Protein AF-A0A9D8Z8M0-F1 (afdb_monomer_lite)

Radius of gyration: 28.63 Å; chains: 1; bounding box: 67×66×101 Å

Sequence (303 aa):
MGKTSQTRKHSTQKDLPPSNVRPAPTPGSYAASLEAVPESYLPLKGDWPQDAYALRVRGDCMAPEMCDGDHVILAPSETLQAGDVAAVWMDRVGLPALKRIASFADGALRLEMQNPPTCFSVAHERIEAVHKVIAVSRGDEVRPIPTIARFQDLPMVRSRGRGRGYDYWAIEAPDDYREGVRYGQTLAFAVAQYSLGRPPRDLGYLLRDIAESQAAHRPDHSRPWKGAEATVIGFWHTIGEIAASGITSVNIAAIRERYRVEQAELDAMLEEERQQDAKARSERARRAALIGASKRRARRKAA

Structure (mmCIF, N/CA/C/O backbone):
data_AF-A0A9D8Z8M0-F1
#
_entry.id   AF-A0A9D8Z8M0-F1
#
loop_
_atom_site.group_PDB
_atom_site.id
_atom_site.type_symbol
_atom_site.label_atom_id
_atom_site.label_alt_id
_atom_site.label_comp_id
_atom_site.label_asym_id
_atom_site.label_entity_id
_atom_site.label_seq_id
_atom_site.pdbx_PDB_ins_code
_atom_site.Cartn_x
_atom_site.Cartn_y
_atom_site.Cartn_z
_atom_site.occupancy
_atom_site.B_iso_or_equiv
_atom_site.auth_seq_id
_atom_site.auth_comp_id
_atom_site.auth_asym_id
_atom_site.auth_atom_id
_atom_site.pdbx_PDB_model_num
ATOM 1 N N . MET A 1 1 ? -4.552 43.475 -19.323 1.00 42.62 1 MET A N 1
ATOM 2 C CA . MET A 1 1 ? -5.081 42.093 -19.281 1.00 42.62 1 MET A CA 1
ATOM 3 C C . MET A 1 1 ? -4.261 41.291 -18.277 1.00 42.62 1 MET A C 1
ATOM 5 O O . MET A 1 1 ? -3.212 40.768 -18.628 1.00 42.62 1 MET A O 1
ATOM 9 N N . GLY A 1 2 ? -4.669 41.303 -17.005 1.00 34.28 2 GLY A N 1
ATOM 10 C CA . GLY A 1 2 ? -3.967 40.609 -15.920 1.00 34.28 2 GLY A CA 1
ATOM 11 C C . GLY A 1 2 ? -4.426 39.157 -15.817 1.00 34.28 2 GLY A C 1
ATOM 12 O O . GLY A 1 2 ? -5.625 38.899 -15.778 1.00 34.28 2 GLY A O 1
ATOM 13 N N . LYS A 1 3 ? -3.478 38.216 -15.805 1.00 36.91 3 LYS A N 1
ATOM 14 C CA . LYS A 1 3 ? -3.738 36.790 -15.580 1.00 36.91 3 LYS A CA 1
ATOM 15 C C . LYS A 1 3 ? -3.795 36.531 -14.077 1.00 36.91 3 LYS A C 1
ATOM 17 O O . LYS A 1 3 ? -2.786 36.654 -13.388 1.00 36.91 3 LYS A O 1
ATOM 22 N N . THR A 1 4 ? -4.973 36.180 -13.580 1.00 37.56 4 THR A N 1
ATOM 23 C CA . THR A 1 4 ? -5.193 35.767 -12.194 1.00 37.56 4 THR A CA 1
ATOM 24 C C . THR A 1 4 ? -4.650 34.352 -12.009 1.00 37.56 4 THR A C 1
ATOM 26 O O . THR A 1 4 ? -5.174 33.393 -12.573 1.00 37.56 4 THR A O 1
ATOM 29 N N . SER A 1 5 ? -3.568 34.233 -11.244 1.00 32.94 5 SER A N 1
ATOM 30 C CA . SER A 1 5 ? -2.977 32.958 -10.845 1.00 32.94 5 SER A CA 1
ATOM 31 C C . SER A 1 5 ? -3.815 32.368 -9.706 1.00 32.94 5 SER A C 1
ATOM 33 O O . SER A 1 5 ? -3.879 32.950 -8.624 1.00 32.94 5 SER A O 1
ATOM 35 N N . GLN A 1 6 ? -4.511 31.255 -9.949 1.00 35.75 6 GLN A N 1
ATOM 36 C CA . GLN A 1 6 ? -5.208 30.509 -8.899 1.00 35.75 6 GLN A CA 1
ATOM 37 C C . GLN A 1 6 ? -4.226 29.561 -8.210 1.00 35.75 6 GLN A C 1
ATOM 39 O O . GLN A 1 6 ? -3.848 28.518 -8.741 1.00 35.75 6 GLN A O 1
ATOM 44 N N . THR A 1 7 ? -3.827 29.923 -6.998 1.00 31.80 7 THR A N 1
ATOM 45 C CA . THR A 1 7 ? -3.065 29.071 -6.089 1.00 31.80 7 THR A CA 1
ATOM 46 C C . THR A 1 7 ? -3.972 27.942 -5.587 1.00 31.80 7 THR A C 1
ATOM 48 O O . THR A 1 7 ? -4.925 28.186 -4.844 1.00 31.80 7 THR A O 1
ATOM 51 N N . ARG A 1 8 ? -3.694 26.693 -5.986 1.00 31.12 8 ARG A N 1
ATOM 52 C CA . ARG A 1 8 ? -4.306 25.497 -5.382 1.00 31.12 8 ARG A CA 1
ATOM 53 C C . ARG A 1 8 ? -3.893 25.433 -3.910 1.00 31.12 8 ARG A C 1
ATOM 55 O O . ARG A 1 8 ? -2.729 25.195 -3.603 1.00 31.12 8 ARG A O 1
ATOM 62 N N . LYS A 1 9 ? -4.844 25.652 -3.000 1.00 32.22 9 LYS A N 1
ATOM 63 C CA . LYS A 1 9 ? -4.658 25.383 -1.570 1.00 32.22 9 LYS A CA 1
ATOM 64 C C . LYS A 1 9 ? -4.572 23.869 -1.378 1.00 32.22 9 LYS A C 1
ATOM 66 O O . LYS A 1 9 ? -5.527 23.158 -1.679 1.00 32.22 9 LYS A O 1
ATOM 71 N N . HIS A 1 10 ? -3.430 23.386 -0.899 1.00 31.09 10 HIS A N 1
ATOM 72 C CA . HIS A 1 10 ? -3.303 22.029 -0.383 1.00 31.09 10 HIS A CA 1
ATOM 73 C C . HIS A 1 10 ? -4.245 21.875 0.817 1.00 31.09 10 HIS A C 1
ATOM 75 O O . HIS A 1 10 ? -4.112 22.590 1.809 1.00 31.09 10 HIS A O 1
ATOM 81 N N . SER A 1 11 ? -5.226 20.980 0.690 1.00 34.31 11 SER A N 1
ATOM 82 C CA . SER A 1 11 ? -6.076 20.543 1.796 1.00 34.31 11 SER A CA 1
ATOM 83 C C . SER A 1 11 ? -5.194 19.779 2.780 1.00 34.31 11 SER A C 1
ATOM 85 O O . SER A 1 11 ? -4.647 18.726 2.457 1.00 34.31 11 SER A O 1
ATOM 87 N N . THR A 1 12 ? -4.980 20.361 3.954 1.00 35.78 12 THR A N 1
ATOM 88 C CA . THR A 1 12 ? -4.348 19.697 5.088 1.00 35.78 12 THR A CA 1
ATOM 89 C C . THR A 1 12 ? -5.332 18.670 5.630 1.00 35.78 12 THR A C 1
ATOM 91 O O . THR A 1 12 ? -6.319 19.021 6.271 1.00 35.78 12 THR A O 1
ATOM 94 N N . GLN A 1 13 ? -5.063 17.399 5.341 1.00 39.06 13 GLN A N 1
ATOM 95 C CA . GLN A 1 13 ? -5.719 16.253 5.959 1.00 39.06 13 GLN A CA 1
ATOM 96 C C . GLN A 1 13 ? -5.450 16.336 7.469 1.00 39.06 13 GLN A C 1
ATOM 98 O O . GLN A 1 13 ? -4.355 16.025 7.927 1.00 39.06 13 GLN A O 1
ATOM 103 N N . LYS A 1 14 ? -6.396 16.898 8.226 1.00 45.16 14 LYS A N 1
ATOM 104 C CA . LYS A 1 14 ? -6.292 17.002 9.682 1.00 45.16 14 LYS A CA 1
ATOM 105 C C . LYS A 1 14 ? -6.612 15.637 10.273 1.00 45.16 14 LYS A C 1
ATOM 107 O O . LYS A 1 14 ? -7.745 15.174 10.159 1.00 45.16 14 LYS A O 1
ATOM 112 N N . ASP A 1 15 ? -5.618 15.026 10.906 1.00 45.09 15 ASP A N 1
ATOM 113 C CA . ASP A 1 15 ? -5.829 13.918 11.832 1.00 45.09 15 ASP A CA 1
ATOM 114 C C . ASP A 1 15 ? -6.863 14.348 12.884 1.00 45.09 15 ASP A C 1
ATOM 116 O O . ASP A 1 15 ? -6.835 15.488 13.363 1.00 45.09 15 ASP A O 1
ATOM 120 N N . LEU A 1 16 ? -7.807 13.470 13.225 1.00 45.62 16 LEU A N 1
ATOM 121 C CA . LEU A 1 16 ? -8.737 13.747 14.316 1.00 45.62 16 LEU A CA 1
ATOM 122 C C . LEU A 1 16 ? -7.983 13.587 15.644 1.00 45.62 16 LEU A C 1
ATOM 124 O O . LEU A 1 16 ? -7.526 12.482 15.941 1.00 45.62 16 LEU A O 1
ATOM 128 N N . PRO A 1 17 ? -7.844 14.647 16.465 1.00 39.62 17 PRO A N 1
ATOM 129 C CA . PRO A 1 17 ? -7.339 14.473 17.813 1.00 39.62 17 PRO A CA 1
ATOM 130 C C . PRO A 1 17 ? -8.349 13.640 18.620 1.00 39.62 17 PRO A C 1
ATOM 132 O O . PRO A 1 17 ? -9.560 13.823 18.454 1.00 39.62 17 PRO A O 1
ATOM 135 N N . PRO A 1 18 ? -7.888 12.784 19.547 1.00 45.88 18 PRO A N 1
ATOM 136 C CA . PRO A 1 18 ? -8.755 11.937 20.375 1.00 45.88 18 PRO A CA 1
ATOM 137 C C . PRO A 1 18 ? -9.726 12.720 21.286 1.00 45.88 18 PRO A C 1
ATOM 139 O O . PRO A 1 18 ? -10.549 12.127 21.972 1.00 45.88 18 PRO A O 1
ATOM 142 N N . SER A 1 19 ? -9.664 14.056 21.310 1.00 36.97 19 SER A N 1
ATOM 143 C CA . SER A 1 19 ? -10.264 14.904 22.344 1.00 36.97 19 SER A CA 1
ATOM 144 C C . SER A 1 19 ? -11.706 15.373 22.105 1.00 36.97 19 SER A C 1
ATOM 146 O O . SER A 1 19 ? -12.263 16.000 22.999 1.00 36.97 19 SER A O 1
ATOM 148 N N . ASN A 1 20 ? -12.325 15.099 20.949 1.00 37.72 20 ASN A N 1
ATOM 149 C CA . ASN A 1 20 ? -13.737 15.463 20.695 1.00 37.72 20 ASN A CA 1
ATOM 150 C C . ASN A 1 20 ? -14.690 14.259 20.678 1.00 37.72 20 ASN A C 1
ATOM 152 O O . ASN A 1 20 ? -15.876 14.408 20.389 1.00 37.72 20 ASN A O 1
ATOM 156 N N . VAL A 1 21 ? -14.176 13.073 20.994 1.00 42.00 21 VAL A N 1
ATOM 157 C CA . VAL A 1 21 ? -14.952 11.840 21.080 1.00 42.00 21 VAL A CA 1
ATOM 158 C C . VAL A 1 21 ? -15.423 11.718 22.527 1.00 42.00 21 VAL A C 1
ATOM 160 O O . VAL A 1 21 ? -14.606 11.725 23.450 1.00 42.00 21 VAL A O 1
ATOM 163 N N . ARG A 1 22 ? -16.742 11.664 22.758 1.00 38.34 22 ARG A N 1
ATOM 164 C CA . ARG A 1 22 ? -17.249 11.251 24.077 1.00 38.34 22 ARG A CA 1
ATOM 165 C C . ARG A 1 22 ? -16.634 9.883 24.379 1.00 38.34 22 ARG A C 1
ATOM 167 O O . ARG A 1 22 ? -16.531 9.097 23.442 1.00 38.34 22 ARG A O 1
ATOM 174 N N . PRO A 1 23 ? -16.221 9.585 25.626 1.00 39.16 23 PRO A N 1
ATOM 175 C CA . PRO A 1 23 ? -15.685 8.272 25.939 1.00 39.16 23 PRO A CA 1
ATOM 176 C C . PRO A 1 23 ? -16.661 7.237 25.403 1.00 39.16 23 PRO A C 1
ATOM 178 O O . PRO A 1 23 ? -17.846 7.262 25.751 1.00 39.16 23 PRO A O 1
ATOM 181 N N . ALA A 1 24 ? -16.165 6.412 24.483 1.00 44.22 24 ALA A N 1
ATOM 182 C CA . ALA A 1 24 ? -16.960 5.356 23.912 1.00 44.22 24 ALA A CA 1
ATOM 183 C C . ALA A 1 24 ? -17.535 4.544 25.061 1.00 44.22 24 ALA A C 1
ATOM 185 O O . ALA A 1 24 ? -16.835 4.344 26.065 1.00 44.22 24 ALA A O 1
ATOM 186 N N . PRO A 1 25 ? -18.779 4.076 24.944 1.00 46.94 25 PRO A N 1
ATOM 187 C CA . PRO A 1 25 ? -19.329 3.271 25.997 1.00 46.94 25 PRO A CA 1
ATOM 188 C C . PRO A 1 25 ? -18.423 2.032 26.129 1.00 46.94 25 PRO A C 1
ATOM 190 O O . PRO A 1 25 ? -18.276 1.235 25.202 1.00 46.94 25 PRO A O 1
ATOM 193 N N . THR A 1 26 ? -17.720 1.911 27.257 1.00 47.38 26 THR A N 1
ATOM 194 C CA . THR A 1 26 ? -16.943 0.710 27.574 1.00 47.38 26 THR A CA 1
ATOM 195 C C . THR A 1 26 ? -17.913 -0.467 27.681 1.00 47.38 26 THR A C 1
ATOM 197 O O . THR A 1 26 ? -19.098 -0.247 27.947 1.00 47.38 26 THR A O 1
ATOM 200 N N . PRO A 1 27 ? -17.473 -1.728 27.537 1.00 45.28 27 PRO A N 1
ATOM 201 C CA . PRO A 1 27 ? -18.361 -2.877 27.736 1.00 45.28 27 PRO A CA 1
ATOM 202 C C . PRO A 1 27 ? -19.199 -2.788 29.033 1.00 45.28 27 PRO A C 1
ATOM 204 O O . PRO A 1 27 ? -20.375 -3.140 29.038 1.00 45.28 27 PRO A O 1
ATOM 207 N N . GLY A 1 28 ? -18.647 -2.192 30.101 1.00 42.41 28 GLY A N 1
ATOM 208 C CA . GLY A 1 28 ? -19.358 -1.942 31.363 1.00 42.41 28 GLY A CA 1
ATOM 209 C C . GLY A 1 28 ? -20.493 -0.906 31.306 1.00 42.41 28 GLY A C 1
ATOM 210 O O . GLY A 1 28 ? -21.375 -0.927 32.154 1.00 42.41 28 GLY A O 1
ATOM 211 N N . SER A 1 29 ? -20.519 -0.024 30.311 1.00 42.97 29 SER A N 1
ATOM 212 C CA . SER A 1 29 ? -21.589 0.971 30.130 1.00 42.97 29 SER A CA 1
ATOM 213 C C . SER A 1 29 ? -22.787 0.463 29.311 1.00 42.97 29 SER A C 1
ATOM 215 O O . SER A 1 29 ? -23.870 1.032 29.419 1.00 42.97 29 SER A O 1
ATOM 217 N N . TYR A 1 30 ? -22.638 -0.650 28.579 1.00 44.25 30 TYR A N 1
ATOM 218 C CA . TYR A 1 30 ? -23.758 -1.400 27.987 1.00 44.25 30 TYR A CA 1
ATOM 219 C C . TYR A 1 30 ? -24.349 -2.442 28.946 1.00 44.25 30 TYR A C 1
ATOM 221 O O . TYR A 1 30 ? -25.517 -2.805 28.816 1.00 44.25 30 TYR A O 1
ATOM 229 N N . ALA A 1 31 ? -23.578 -2.873 29.952 1.00 38.91 31 ALA A N 1
ATOM 230 C CA . ALA A 1 31 ? -24.029 -3.817 30.977 1.00 38.91 31 ALA A CA 1
ATOM 231 C C . ALA A 1 31 ? -25.193 -3.283 31.839 1.00 38.91 31 ALA A C 1
ATOM 233 O O . ALA A 1 31 ? -25.844 -4.051 32.540 1.00 38.91 31 ALA A O 1
ATOM 234 N N . ALA A 1 32 ? -25.468 -1.974 31.793 1.00 38.03 32 ALA A N 1
ATOM 235 C CA . ALA A 1 32 ? -26.555 -1.357 32.545 1.00 38.03 32 ALA A CA 1
ATOM 236 C C . ALA A 1 32 ? -27.926 -1.417 31.843 1.00 38.03 32 ALA A C 1
ATOM 238 O O . ALA A 1 32 ? -28.927 -1.158 32.508 1.00 38.03 32 ALA A O 1
ATOM 239 N N . SER A 1 33 ? -28.011 -1.727 30.538 1.00 40.97 33 SER A N 1
ATOM 240 C CA . SER A 1 33 ? -29.302 -1.701 29.819 1.00 40.97 33 SER A CA 1
ATOM 241 C C . SER A 1 33 ? -29.725 -3.000 29.141 1.00 40.97 33 SER A C 1
ATOM 243 O O . SER A 1 33 ? -30.898 -3.116 28.798 1.00 40.97 33 SER A O 1
ATOM 245 N N . LEU A 1 34 ? -28.853 -3.998 29.004 1.00 34.06 34 LEU A N 1
ATOM 246 C CA . LEU A 1 34 ? -29.220 -5.323 28.504 1.00 34.06 34 LEU A CA 1
ATOM 247 C C . LEU A 1 34 ? -28.353 -6.389 29.174 1.00 34.06 34 LEU A C 1
ATOM 249 O O . LEU A 1 34 ? -27.210 -6.131 29.539 1.00 34.06 34 LEU A O 1
ATOM 253 N N . GLU A 1 35 ? -28.906 -7.592 29.281 1.00 32.50 35 GLU A N 1
ATOM 254 C CA . GLU A 1 35 ? -28.319 -8.864 29.727 1.00 32.50 35 GLU A CA 1
ATOM 255 C C . GLU A 1 35 ? -27.102 -9.321 28.880 1.00 32.50 35 GLU A C 1
ATOM 257 O O . GLU A 1 35 ? -26.958 -10.491 28.541 1.00 32.50 35 GLU A O 1
ATOM 262 N N . ALA A 1 36 ? -26.211 -8.413 28.488 1.00 33.06 36 ALA A N 1
ATOM 263 C CA . ALA A 1 36 ? -25.009 -8.686 27.716 1.00 33.06 36 ALA A CA 1
ATOM 264 C C . ALA A 1 36 ? -23.822 -8.860 28.669 1.00 33.06 36 ALA A C 1
ATOM 266 O O . ALA A 1 36 ? -22.933 -8.015 28.778 1.00 33.06 36 ALA A O 1
ATOM 267 N N . VAL A 1 37 ? -23.821 -9.984 29.382 1.00 32.00 37 VAL A N 1
ATOM 268 C CA . VAL A 1 37 ? -22.589 -10.537 29.952 1.00 32.00 37 VAL A CA 1
ATOM 269 C C . VAL A 1 37 ? -21.640 -10.777 28.767 1.00 32.00 37 VAL A C 1
ATOM 271 O O . VAL A 1 37 ? -22.086 -11.352 27.771 1.00 32.00 37 VAL A O 1
ATOM 274 N N . PRO A 1 38 ? -20.367 -10.343 28.802 1.00 40.94 38 PRO A N 1
ATOM 275 C CA . PRO A 1 38 ? -19.416 -10.723 27.763 1.00 40.94 38 PRO A CA 1
ATOM 276 C C . PRO A 1 38 ? -19.373 -12.256 27.684 1.00 40.94 38 PRO A C 1
ATOM 278 O O . PRO A 1 38 ? -18.918 -12.903 28.624 1.00 40.94 38 PRO A O 1
ATOM 281 N N . GLU A 1 39 ? -19.885 -12.831 26.587 1.00 37.62 39 GLU A N 1
ATOM 282 C CA . GLU A 1 39 ? -20.044 -14.290 26.424 1.00 37.62 39 GLU A CA 1
ATOM 283 C C . GLU A 1 39 ? -18.717 -15.042 26.619 1.00 37.62 39 GLU A C 1
ATOM 285 O O . GLU A 1 39 ? -18.712 -16.193 27.050 1.00 37.62 39 GLU A O 1
ATOM 290 N N . SER A 1 40 ? -17.583 -14.387 26.350 1.00 38.28 40 SER A N 1
ATOM 291 C CA . SER A 1 40 ? -16.252 -14.912 26.648 1.00 38.28 40 SER A CA 1
ATOM 292 C C . SER A 1 40 ? -15.184 -13.821 26.568 1.00 38.28 40 SER A C 1
ATOM 294 O O . SER A 1 40 ? -15.133 -13.074 25.589 1.00 38.28 40 SER A O 1
ATOM 296 N N . TYR A 1 41 ? -14.265 -13.786 27.535 1.00 46.59 41 TYR A N 1
ATOM 297 C CA . TYR A 1 41 ? -12.963 -13.145 27.347 1.00 46.59 41 TYR A CA 1
ATOM 298 C C . TYR A 1 41 ? -12.076 -14.110 26.564 1.00 46.59 41 TYR A C 1
ATOM 300 O O . TYR A 1 41 ? -11.731 -15.179 27.066 1.00 46.59 41 TYR A O 1
ATOM 308 N N . LEU A 1 42 ? -11.725 -13.761 25.326 1.00 51.69 42 LEU A N 1
ATOM 309 C CA . LEU A 1 42 ? -10.781 -14.556 24.550 1.00 51.69 42 LEU A CA 1
ATOM 310 C C . LEU A 1 42 ? -9.361 -14.286 25.064 1.00 51.69 42 LEU A C 1
ATOM 312 O O . LEU A 1 42 ? -8.924 -13.133 25.025 1.00 51.69 42 LEU A O 1
ATOM 316 N N . PRO A 1 43 ? -8.615 -15.307 25.523 1.00 50.81 43 PRO A N 1
ATOM 317 C CA . PRO A 1 43 ? -7.200 -15.158 25.824 1.00 50.81 43 PRO A CA 1
ATOM 318 C C . PRO A 1 43 ? -6.437 -14.994 24.504 1.00 50.81 43 PRO A C 1
ATOM 320 O O . PRO A 1 43 ? -5.953 -15.956 23.907 1.00 50.81 43 PRO A O 1
ATOM 323 N N . LEU A 1 44 ? -6.363 -13.763 24.008 1.00 57.88 44 LEU A N 1
ATOM 324 C CA . LEU A 1 44 ? -5.632 -13.442 22.791 1.00 57.88 44 LEU A CA 1
ATOM 325 C C . LEU A 1 44 ? -4.132 -13.497 23.086 1.00 57.88 44 LEU A C 1
ATOM 327 O O . LEU A 1 44 ? -3.603 -12.669 23.823 1.00 57.88 44 LEU A O 1
ATOM 331 N N . LYS A 1 45 ? -3.423 -14.459 22.492 1.00 59.56 45 LYS A N 1
ATOM 332 C CA . LYS A 1 45 ? -1.956 -14.511 22.556 1.00 59.56 45 LYS A CA 1
ATOM 333 C C . LYS A 1 45 ? -1.372 -13.289 21.836 1.00 59.56 45 LYS A C 1
ATOM 335 O O . LYS A 1 45 ? -1.503 -13.180 20.621 1.00 59.56 45 LYS A O 1
ATOM 340 N N . GLY A 1 46 ? -0.711 -12.389 22.560 1.00 63.56 46 GLY A N 1
ATOM 341 C CA . GLY A 1 46 ? -0.041 -11.225 21.976 1.00 63.56 46 GLY A CA 1
ATOM 342 C C . GLY A 1 46 ? 0.256 -10.124 22.991 1.00 63.56 46 GLY A C 1
ATOM 343 O O . GLY A 1 46 ? -0.326 -10.106 24.072 1.00 63.56 46 GLY A O 1
ATOM 344 N N . ASP A 1 47 ? 1.166 -9.223 22.619 1.00 73.12 47 ASP A N 1
ATOM 345 C CA . ASP A 1 47 ? 1.424 -7.982 23.350 1.00 73.12 47 ASP A CA 1
ATOM 346 C C . ASP A 1 47 ? 0.461 -6.923 22.804 1.00 73.12 47 ASP A C 1
ATOM 348 O O . ASP A 1 47 ? 0.715 -6.313 21.765 1.00 73.12 47 ASP A O 1
ATOM 352 N N . TRP A 1 48 ? -0.693 -6.778 23.451 1.00 80.81 48 TRP A N 1
ATOM 353 C CA . TRP A 1 48 ? -1.741 -5.845 23.034 1.00 80.81 48 TRP A CA 1
ATOM 354 C C . TRP A 1 48 ? -1.702 -4.561 23.872 1.00 80.81 48 TRP A C 1
ATOM 356 O O . TRP A 1 48 ? -1.242 -4.598 25.019 1.00 80.81 48 TRP A O 1
ATOM 366 N N . PRO A 1 49 ? -2.219 -3.433 23.349 1.00 80.56 49 PRO A N 1
ATOM 367 C CA . PRO A 1 49 ? -2.504 -2.261 24.172 1.00 80.56 49 PRO A CA 1
ATOM 368 C C . PRO A 1 49 ? -3.354 -2.632 25.396 1.00 80.56 49 PRO A C 1
ATOM 370 O O . PRO A 1 49 ? -4.223 -3.500 25.314 1.00 80.56 49 PRO A O 1
ATOM 373 N N . GLN A 1 50 ? -3.112 -1.982 26.539 1.00 82.62 50 GLN A N 1
ATOM 374 C CA . GLN A 1 50 ? -3.798 -2.315 27.800 1.00 82.62 50 GLN A CA 1
ATOM 375 C C . GLN A 1 50 ? -5.316 -2.105 27.743 1.00 82.62 50 GLN A C 1
ATOM 377 O O . GLN A 1 50 ? -6.055 -2.737 28.492 1.00 82.62 50 GLN A O 1
ATOM 382 N N . ASP A 1 51 ? -5.778 -1.216 26.870 1.00 84.19 51 ASP A N 1
ATOM 383 C CA . ASP A 1 51 ? -7.184 -0.899 26.641 1.00 84.19 51 ASP A CA 1
ATOM 384 C C . ASP A 1 51 ? -7.799 -1.702 25.486 1.00 84.19 51 ASP A C 1
ATOM 386 O O . ASP A 1 51 ? -8.944 -1.447 25.099 1.00 84.19 51 ASP A O 1
ATOM 390 N N . ALA A 1 52 ? -7.059 -2.664 24.923 1.00 87.56 52 ALA A N 1
ATOM 391 C CA . ALA A 1 52 ? -7.546 -3.454 23.811 1.00 87.56 52 ALA A CA 1
ATOM 392 C C . ALA A 1 52 ? -8.651 -4.426 24.240 1.00 87.56 52 ALA A C 1
ATOM 394 O O . ALA A 1 52 ? -8.601 -5.051 25.300 1.00 87.56 52 ALA A O 1
ATOM 395 N N . TYR A 1 53 ? -9.648 -4.595 23.377 1.00 88.56 53 TYR A N 1
ATOM 396 C CA . TYR A 1 53 ? -10.728 -5.558 23.578 1.00 88.56 53 TYR A CA 1
ATOM 397 C C . TYR A 1 53 ? -11.190 -6.141 22.248 1.00 88.56 53 TYR A C 1
ATOM 399 O O . TYR A 1 53 ? -10.863 -5.619 21.185 1.00 88.56 53 TYR A O 1
ATOM 407 N N . ALA A 1 54 ? -11.953 -7.232 22.300 1.00 90.06 54 ALA A N 1
ATOM 408 C CA . ALA A 1 54 ? -12.454 -7.896 21.106 1.00 90.06 54 ALA A CA 1
ATOM 409 C C . ALA A 1 54 ? -13.969 -7.744 20.943 1.00 90.06 54 ALA A C 1
ATOM 411 O O . ALA A 1 54 ? -14.709 -7.748 21.926 1.00 90.06 54 ALA A O 1
ATOM 412 N N . LEU A 1 55 ? -14.431 -7.669 19.695 1.00 91.00 55 LEU A N 1
ATOM 413 C CA . LEU A 1 55 ? -15.841 -7.796 19.326 1.00 91.00 55 LEU A CA 1
ATOM 414 C C . LEU A 1 55 ? -16.006 -8.932 18.322 1.00 91.00 55 LEU A C 1
ATOM 416 O O . LEU A 1 55 ? -15.180 -9.099 17.426 1.00 91.00 55 LEU A O 1
ATOM 420 N N . ARG A 1 56 ? -17.100 -9.685 18.435 1.00 93.12 56 ARG A N 1
ATOM 421 C CA . ARG A 1 56 ? -17.476 -10.675 17.424 1.00 93.12 56 ARG A CA 1
ATOM 422 C C . ARG A 1 56 ? -18.124 -9.977 16.229 1.00 93.12 56 ARG A C 1
ATOM 424 O O . ARG A 1 56 ? -19.096 -9.238 16.387 1.00 93.12 56 ARG A O 1
ATOM 431 N N . VAL A 1 57 ? -17.596 -10.228 15.039 1.00 93.81 57 VAL A N 1
ATOM 432 C CA . VAL A 1 57 ? -18.113 -9.719 13.770 1.00 93.81 57 VAL A CA 1
ATOM 433 C C . VAL A 1 57 ? -19.453 -10.386 13.468 1.00 93.81 57 VAL A C 1
ATOM 435 O O . VAL A 1 57 ? -19.586 -11.607 13.571 1.00 93.81 57 VAL A O 1
ATOM 438 N N . ARG A 1 58 ? -20.439 -9.572 13.080 1.00 93.56 58 ARG A N 1
ATOM 439 C CA . ARG A 1 58 ? -21.719 -10.027 12.529 1.00 93.56 58 ARG A CA 1
ATOM 440 C C . ARG A 1 58 ? -21.908 -9.465 11.122 1.00 93.56 58 ARG A C 1
ATOM 442 O O . ARG A 1 58 ? -21.806 -8.252 10.926 1.00 93.56 58 ARG A O 1
ATOM 449 N N . GLY A 1 59 ? -22.223 -10.337 10.172 1.00 92.06 59 GLY A N 1
ATOM 450 C CA . GLY A 1 59 ? -22.359 -10.015 8.753 1.00 92.06 59 GLY A CA 1
ATOM 451 C C . GLY A 1 59 ? -21.030 -9.986 7.992 1.00 92.06 59 GLY A C 1
ATOM 452 O O . GLY A 1 59 ? -19.957 -10.221 8.540 1.00 92.06 59 GLY A O 1
ATOM 453 N N . ASP A 1 60 ? -21.109 -9.689 6.698 1.00 91.56 60 ASP A N 1
ATOM 454 C CA . ASP A 1 60 ? -20.032 -9.876 5.721 1.00 91.56 60 ASP A CA 1
ATOM 455 C C . ASP A 1 60 ? -19.645 -8.583 4.989 1.00 91.56 60 ASP A C 1
ATOM 457 O O . ASP A 1 60 ? -18.949 -8.626 3.976 1.00 91.56 60 ASP A O 1
ATOM 461 N N . CYS A 1 61 ? -20.059 -7.417 5.498 1.00 89.81 61 CYS A N 1
ATOM 462 C CA . CYS A 1 61 ? -19.860 -6.131 4.815 1.00 89.81 61 CYS A CA 1
ATOM 463 C C . CYS A 1 61 ? -18.386 -5.723 4.618 1.00 89.81 61 CYS A C 1
ATOM 465 O O . CYS A 1 61 ? -18.073 -4.831 3.823 1.00 89.81 61 CYS A O 1
ATOM 467 N N . MET A 1 62 ? -17.484 -6.377 5.351 1.00 90.94 62 MET A N 1
ATOM 468 C CA . MET A 1 62 ? -16.034 -6.201 5.290 1.00 90.94 62 MET A CA 1
ATOM 469 C C . MET A 1 62 ? -15.313 -7.457 4.769 1.00 90.94 62 MET A C 1
ATOM 471 O O . MET A 1 62 ? -14.101 -7.586 4.921 1.00 90.94 62 MET A O 1
ATOM 475 N N . ALA A 1 63 ? -16.033 -8.400 4.155 1.00 81.56 63 ALA A N 1
ATOM 476 C CA . ALA A 1 63 ? -15.419 -9.577 3.555 1.00 81.56 63 ALA A CA 1
ATOM 477 C C . ALA A 1 63 ? -14.554 -9.190 2.333 1.00 81.56 63 ALA A C 1
ATOM 479 O O . ALA A 1 63 ? -14.914 -8.275 1.583 1.00 81.56 63 ALA A O 1
ATOM 480 N N . PRO A 1 64 ? -13.438 -9.904 2.074 1.00 76.25 64 PRO A N 1
ATOM 481 C CA . PRO A 1 64 ? -12.959 -11.104 2.778 1.00 76.25 64 PRO A CA 1
ATOM 482 C C . PRO A 1 64 ? -12.103 -10.825 4.028 1.00 76.25 64 PRO A C 1
ATOM 484 O O . PRO A 1 64 ? -11.707 -11.770 4.714 1.00 76.25 64 PRO A O 1
ATOM 487 N N . GLU A 1 65 ? -11.796 -9.556 4.299 1.00 78.25 65 GLU A N 1
ATOM 488 C CA . GLU A 1 65 ? -10.868 -9.125 5.350 1.00 78.25 65 GLU A CA 1
ATOM 489 C C . GLU A 1 65 ? -11.400 -9.437 6.753 1.00 78.25 65 GLU A C 1
ATOM 491 O O . GLU A 1 65 ? -10.653 -9.886 7.617 1.00 78.25 65 GLU A O 1
ATOM 496 N N . MET A 1 66 ? -12.710 -9.277 6.943 1.00 87.75 66 MET A N 1
ATOM 497 C CA . MET A 1 66 ? -13.452 -9.707 8.126 1.00 87.75 66 MET A CA 1
ATOM 498 C C . MET A 1 66 ? -14.726 -10.424 7.688 1.00 87.75 66 MET A C 1
ATOM 500 O O . MET A 1 66 ? -15.522 -9.881 6.917 1.00 87.75 66 MET A O 1
ATOM 504 N N . CYS A 1 67 ? -14.921 -11.634 8.192 1.00 88.06 67 CYS A N 1
ATOM 505 C CA . CYS A 1 67 ? -16.084 -12.469 7.930 1.00 88.06 67 CYS A CA 1
ATOM 506 C C . CYS A 1 67 ? -16.972 -12.572 9.172 1.00 88.06 67 CYS A C 1
ATOM 508 O O . CYS A 1 67 ? -16.527 -12.346 10.298 1.00 88.06 67 CYS A O 1
ATOM 510 N N . ASP A 1 68 ? -18.227 -12.963 8.961 1.00 91.12 68 ASP A N 1
ATOM 511 C CA . ASP A 1 68 ? -19.138 -13.294 10.053 1.00 91.12 68 ASP A CA 1
ATOM 512 C C . ASP A 1 68 ? -18.511 -14.341 10.989 1.00 91.12 68 ASP A C 1
ATOM 514 O O . ASP A 1 68 ? -17.936 -15.334 10.538 1.00 91.12 68 ASP A O 1
ATOM 518 N N . GLY A 1 69 ? -18.589 -14.092 12.297 1.00 89.94 69 GLY A N 1
ATOM 519 C CA . GLY A 1 69 ? -18.019 -14.965 13.322 1.00 89.94 69 GLY A CA 1
ATOM 520 C C . GLY A 1 69 ? -16.546 -14.721 13.664 1.00 89.94 69 GLY A C 1
ATOM 521 O O . GLY A 1 69 ? -16.103 -15.235 14.692 1.00 89.94 69 GLY A O 1
ATOM 522 N N . ASP A 1 70 ? -15.812 -13.919 12.886 1.00 91.31 70 ASP A N 1
ATOM 523 C CA . ASP A 1 70 ? -14.466 -13.472 13.267 1.00 91.31 70 ASP A CA 1
ATOM 524 C C . ASP A 1 70 ? -14.511 -12.637 14.560 1.00 91.31 70 ASP A C 1
ATOM 526 O O . ASP A 1 70 ? -15.544 -12.070 14.919 1.00 91.31 70 ASP A O 1
ATOM 530 N N . HIS A 1 71 ? -13.379 -12.508 15.253 1.00 91.69 71 HIS A N 1
ATOM 531 C CA . HIS A 1 71 ? -13.226 -11.553 16.352 1.00 91.69 71 HIS A CA 1
ATOM 532 C C . HIS A 1 71 ? -12.288 -10.428 15.935 1.00 91.69 71 HIS A C 1
ATOM 534 O O . HIS A 1 71 ? -11.120 -10.663 15.651 1.00 91.69 71 HIS A O 1
ATOM 540 N N . VAL A 1 72 ? -12.773 -9.193 15.920 1.00 92.31 72 VAL A N 1
ATOM 541 C CA . VAL A 1 72 ? -11.933 -8.010 15.702 1.00 92.31 72 VAL A CA 1
ATOM 542 C C . VAL A 1 72 ? -11.374 -7.529 17.026 1.00 92.31 72 VAL A C 1
ATOM 544 O O . VAL A 1 72 ? -12.103 -7.461 18.009 1.00 92.31 72 VAL A O 1
ATOM 547 N N . ILE A 1 73 ? -10.095 -7.179 17.045 1.00 90.06 73 ILE A N 1
ATOM 548 C CA . ILE A 1 73 ? -9.387 -6.635 18.201 1.00 90.06 73 ILE A CA 1
ATOM 549 C C . ILE A 1 73 ? -9.270 -5.133 17.988 1.00 90.06 73 ILE A C 1
ATOM 551 O O . ILE A 1 73 ? -8.751 -4.682 16.964 1.00 90.06 73 ILE A O 1
ATOM 555 N N . LEU A 1 74 ? -9.774 -4.366 18.945 1.00 91.44 74 LEU A N 1
ATOM 556 C CA . LEU A 1 74 ? -9.839 -2.918 18.900 1.00 91.44 74 LEU A CA 1
ATOM 557 C C . LEU A 1 74 ? -8.889 -2.315 19.918 1.00 91.44 74 LEU A C 1
ATOM 559 O O . LEU A 1 74 ? -8.755 -2.854 21.010 1.00 91.44 74 LEU A O 1
ATOM 563 N N . ALA A 1 75 ? -8.303 -1.173 19.578 1.00 88.44 75 ALA A N 1
ATOM 564 C CA . ALA A 1 75 ? -7.497 -0.364 20.483 1.00 88.44 75 ALA A CA 1
ATOM 565 C C . ALA A 1 75 ? -8.050 1.072 20.506 1.00 88.44 75 ALA A C 1
ATOM 567 O O . ALA A 1 75 ? -7.846 1.819 19.546 1.00 88.44 75 ALA A O 1
ATOM 568 N N . PRO A 1 76 ? -8.802 1.456 21.553 1.00 89.31 76 PRO A N 1
ATOM 569 C CA . PRO A 1 76 ? -9.386 2.794 21.679 1.00 89.31 76 PRO A CA 1
ATOM 570 C C . PRO A 1 76 ? -8.367 3.936 21.688 1.00 89.31 76 PRO A C 1
ATOM 572 O O . PRO A 1 76 ? -8.644 5.003 21.149 1.00 89.31 76 PRO A O 1
ATOM 575 N N . SER A 1 77 ? -7.202 3.715 22.295 1.00 84.62 77 SER A N 1
ATOM 576 C CA . SER A 1 77 ? -6.127 4.703 22.431 1.00 84.62 77 SER A CA 1
ATOM 577 C C . SER A 1 77 ? -5.308 4.929 21.157 1.00 84.62 77 SER A C 1
ATOM 579 O O . SER A 1 77 ? -4.538 5.888 21.088 1.00 84.62 77 SER A O 1
ATOM 581 N N . GLU A 1 78 ? -5.474 4.085 20.137 1.00 82.19 78 GLU A N 1
ATOM 582 C CA . GLU A 1 78 ? -4.757 4.222 18.875 1.00 82.19 78 GLU A CA 1
ATOM 583 C C . GLU A 1 78 ? -5.301 5.380 18.030 1.00 82.19 78 GLU A C 1
ATOM 585 O O . GLU A 1 78 ? -6.507 5.519 17.812 1.00 82.19 78 GLU A O 1
ATOM 590 N N . THR A 1 79 ? -4.394 6.177 17.464 1.00 83.50 79 THR A N 1
ATOM 591 C CA . THR A 1 79 ? -4.756 7.203 16.485 1.00 83.50 79 THR A CA 1
ATOM 592 C C . THR A 1 79 ? -5.254 6.578 15.184 1.00 83.50 79 THR A C 1
ATOM 594 O O . THR A 1 79 ? -4.707 5.589 14.679 1.00 83.50 79 THR A O 1
ATOM 597 N N . LEU A 1 80 ? -6.303 7.197 14.639 1.00 86.88 80 LEU A N 1
ATOM 598 C CA . LEU A 1 80 ? -6.949 6.818 13.389 1.00 86.88 80 LEU A CA 1
ATOM 599 C C . LEU A 1 80 ? -6.428 7.670 12.236 1.00 86.88 80 LEU A C 1
ATOM 601 O O . LEU A 1 80 ? -6.325 8.891 12.350 1.00 86.88 80 LEU A O 1
ATOM 605 N N . GLN A 1 81 ? -6.199 7.035 11.095 1.00 83.44 81 GLN A N 1
ATOM 606 C CA . GLN A 1 81 ? -5.864 7.687 9.832 1.00 83.44 81 GLN A CA 1
ATOM 607 C C . GLN A 1 81 ? -6.758 7.167 8.694 1.00 83.44 81 GLN A C 1
ATOM 609 O O . GLN A 1 81 ? -7.432 6.140 8.807 1.00 83.44 81 GLN A O 1
ATOM 614 N N . ALA A 1 82 ? -6.759 7.872 7.560 1.00 82.88 82 ALA A N 1
ATOM 615 C CA . ALA A 1 82 ? -7.378 7.343 6.350 1.00 82.88 82 ALA A CA 1
ATOM 616 C C . ALA A 1 82 ? -6.707 6.018 5.949 1.00 82.88 82 ALA A C 1
ATOM 618 O O . ALA A 1 82 ? -5.485 5.885 5.994 1.00 82.88 82 ALA A O 1
ATOM 619 N N . GLY A 1 83 ? -7.523 5.048 5.554 1.00 79.88 83 GLY A N 1
ATOM 620 C CA . GLY A 1 83 ? -7.142 3.668 5.290 1.00 79.88 83 GLY A CA 1
ATOM 621 C C . GLY A 1 83 ? -7.353 2.725 6.459 1.00 79.88 83 GLY A C 1
ATOM 622 O O . GLY A 1 83 ? -7.391 1.520 6.223 1.00 79.88 83 GLY A O 1
ATOM 623 N N . ASP A 1 84 ? -7.511 3.223 7.683 1.00 85.56 84 ASP A N 1
ATOM 624 C CA . ASP A 1 84 ? -7.702 2.355 8.839 1.00 85.56 84 ASP A CA 1
ATOM 625 C C . ASP A 1 84 ? -9.079 1.695 8.817 1.00 85.56 84 ASP A C 1
ATOM 627 O O . ASP A 1 84 ? -10.067 2.274 8.360 1.00 85.56 84 ASP A O 1
ATOM 631 N N . VAL A 1 85 ? -9.153 0.472 9.339 1.00 91.44 85 VAL A N 1
ATOM 632 C CA . VAL A 1 85 ? -10.431 -0.147 9.683 1.00 91.44 85 VAL A CA 1
ATOM 633 C C . VAL A 1 85 ? -10.796 0.287 11.092 1.00 91.44 85 VAL A C 1
ATOM 635 O O . VAL A 1 85 ? -9.966 0.241 12.000 1.00 91.44 85 VAL A O 1
ATOM 638 N N . ALA A 1 86 ? -12.047 0.685 11.281 1.00 94.81 86 ALA A N 1
ATOM 639 C CA . ALA A 1 86 ? -12.556 1.099 12.570 1.00 94.81 86 ALA A CA 1
ATOM 640 C C . ALA A 1 86 ? -13.945 0.524 12.851 1.00 94.81 86 ALA A C 1
ATOM 642 O O . ALA A 1 86 ? -14.754 0.313 11.943 1.00 94.81 86 ALA A O 1
ATOM 643 N N . ALA A 1 87 ? -14.224 0.321 14.133 1.00 95.50 87 ALA A N 1
ATOM 644 C CA . ALA A 1 87 ? -15.580 0.208 14.636 1.00 95.50 87 ALA A CA 1
ATOM 645 C C . ALA A 1 87 ? -16.118 1.613 14.897 1.00 95.50 87 ALA A C 1
ATOM 647 O O . ALA A 1 87 ? -15.536 2.369 15.674 1.00 95.50 87 ALA A O 1
ATOM 648 N N . VAL A 1 88 ? -17.209 1.957 14.219 1.00 94.19 88 VAL A N 1
ATOM 649 C CA . VAL A 1 88 ? -17.845 3.273 14.283 1.00 94.19 88 VAL A CA 1
ATOM 650 C C . VAL A 1 88 ? -19.196 3.120 14.964 1.00 94.19 88 VAL A C 1
ATOM 652 O O . VAL A 1 88 ? -20.092 2.453 14.439 1.00 94.19 88 VAL A O 1
ATOM 655 N N . TRP A 1 89 ? -19.348 3.753 16.121 1.00 93.00 89 TRP A N 1
ATOM 656 C CA . TRP A 1 89 ? -20.627 3.882 16.804 1.00 93.00 89 TRP A CA 1
ATOM 657 C C . TRP A 1 89 ? -21.362 5.092 16.250 1.00 93.00 89 TRP A C 1
ATOM 659 O O . TRP A 1 89 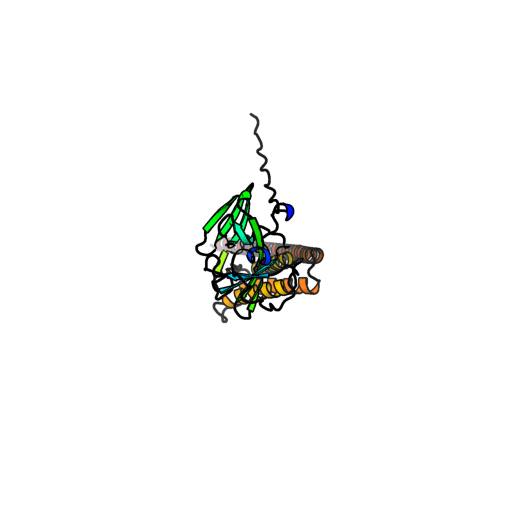? -20.861 6.215 16.301 1.00 93.00 89 TRP A O 1
ATOM 669 N N . MET A 1 90 ? -22.546 4.838 15.701 1.00 89.56 90 MET A N 1
ATOM 670 C CA . MET A 1 90 ? -23.431 5.858 15.156 1.00 89.56 90 MET A CA 1
ATOM 671 C C . MET A 1 90 ? -24.701 5.925 15.991 1.00 89.56 90 MET A C 1
ATOM 673 O O . MET A 1 90 ? -25.182 4.900 16.487 1.00 89.56 90 MET A O 1
ATOM 677 N N . ASP A 1 91 ? -2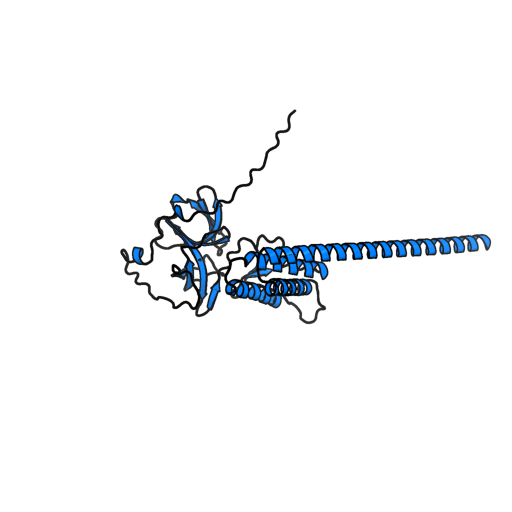5.249 7.128 16.093 1.00 80.06 91 ASP A N 1
ATOM 678 C CA . ASP A 1 91 ? -26.481 7.409 16.809 1.00 80.06 91 ASP A CA 1
ATOM 679 C C . ASP A 1 91 ? -27.591 6.376 16.523 1.00 80.06 91 ASP A C 1
ATOM 681 O O . ASP A 1 91 ? -27.979 6.124 15.382 1.00 80.06 91 ASP A O 1
ATOM 685 N N . ARG A 1 92 ? -28.149 5.804 17.602 1.00 61.62 92 ARG A N 1
ATOM 686 C CA . ARG A 1 92 ? -29.359 4.946 17.615 1.00 61.62 92 ARG A CA 1
ATOM 687 C C . ARG A 1 92 ? -29.230 3.519 17.061 1.00 61.62 92 ARG A C 1
ATOM 689 O O . ARG A 1 92 ? -30.242 2.823 17.021 1.00 61.62 92 ARG A O 1
ATOM 696 N N . VAL A 1 93 ? -28.041 3.050 16.671 1.00 60.38 93 VAL A N 1
ATOM 697 C CA . VAL A 1 93 ? -27.874 1.692 16.095 1.00 60.38 93 VAL A CA 1
ATOM 698 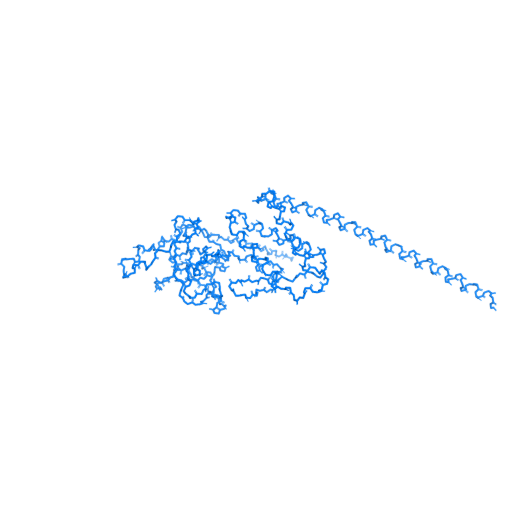C C . VAL A 1 93 ? -27.516 0.629 17.150 1.00 60.38 93 VAL A C 1
ATOM 700 O O . VAL A 1 93 ? -27.671 -0.564 16.904 1.00 60.38 93 VAL A O 1
ATOM 703 N N . GLY A 1 94 ? -27.096 1.032 18.355 1.00 70.56 94 GLY A N 1
ATOM 704 C CA . GLY A 1 94 ? -26.818 0.140 19.494 1.00 70.56 94 GLY A CA 1
ATOM 705 C C . GLY A 1 94 ? -25.546 -0.710 19.359 1.00 70.56 94 GLY A C 1
ATOM 706 O O . GLY A 1 94 ? -24.865 -0.940 20.353 1.00 70.56 94 GLY A O 1
ATOM 707 N N . LEU A 1 95 ? -25.181 -1.120 18.141 1.00 83.00 95 LEU A N 1
ATOM 708 C CA . LEU A 1 95 ? -23.954 -1.849 17.821 1.00 83.00 95 LEU A CA 1
ATOM 709 C C . LEU A 1 95 ? -23.081 -1.055 16.835 1.00 83.00 95 LEU A C 1
ATOM 711 O O . LEU A 1 95 ? -23.618 -0.387 15.944 1.00 83.00 95 LEU A O 1
ATOM 715 N N . PRO A 1 96 ? -21.743 -1.132 16.953 1.00 91.75 96 PRO A N 1
ATOM 716 C CA . PRO A 1 96 ? -20.845 -0.481 16.011 1.00 91.75 96 PRO A CA 1
ATOM 717 C C . PRO A 1 96 ? -20.922 -1.109 14.622 1.00 91.75 96 PRO A C 1
ATOM 719 O O . PRO A 1 96 ? -21.065 -2.323 14.469 1.00 91.75 96 PRO A O 1
ATOM 722 N N . ALA A 1 97 ? -20.701 -0.288 13.599 1.00 93.19 97 ALA A N 1
ATOM 723 C CA . ALA A 1 97 ? -20.431 -0.767 12.253 1.00 93.19 97 ALA A CA 1
ATOM 724 C C . ALA A 1 97 ? -18.918 -0.829 12.007 1.00 93.19 97 ALA A C 1
ATOM 726 O O . ALA A 1 97 ? -18.212 0.155 12.216 1.00 93.19 97 ALA A O 1
ATOM 727 N N . LEU A 1 98 ? -18.427 -1.958 11.495 1.00 94.94 98 LEU A N 1
ATOM 728 C CA . LEU A 1 98 ? -17.047 -2.079 11.016 1.00 94.94 98 LEU A CA 1
ATOM 729 C C . LEU A 1 98 ? -16.941 -1.509 9.607 1.00 94.94 98 LEU A C 1
ATOM 731 O O . LEU A 1 98 ? -17.699 -1.924 8.723 1.00 94.94 98 LEU A O 1
ATOM 735 N N . LYS A 1 99 ? -16.051 -0.538 9.403 1.00 94.69 99 LYS A N 1
ATOM 736 C CA . LYS A 1 99 ? -15.843 0.148 8.120 1.00 94.69 99 LYS A CA 1
ATOM 737 C C . LYS A 1 99 ? -14.389 0.565 7.955 1.00 94.69 99 LYS A C 1
ATOM 739 O O . LYS A 1 99 ? -13.674 0.733 8.939 1.00 94.69 99 LYS A O 1
ATOM 744 N N . ARG A 1 100 ? -13.963 0.779 6.710 1.00 91.56 100 ARG A N 1
ATOM 745 C CA . ARG A 1 100 ? -12.693 1.453 6.417 1.00 91.56 100 ARG A CA 1
ATOM 746 C C . ARG A 1 100 ? -12.902 2.960 6.351 1.00 91.56 100 ARG A C 1
ATOM 748 O O . ARG A 1 100 ? -13.879 3.419 5.766 1.00 91.56 100 ARG A O 1
ATOM 755 N N . ILE A 1 101 ? -11.991 3.728 6.934 1.00 91.81 101 ILE A N 1
ATOM 756 C CA . ILE A 1 101 ? -11.995 5.187 6.859 1.00 91.81 101 ILE A CA 1
ATOM 757 C C . ILE A 1 101 ? -11.400 5.594 5.514 1.00 91.81 101 ILE A C 1
ATOM 759 O O . ILE A 1 101 ? -10.209 5.427 5.293 1.00 91.81 101 ILE A O 1
ATOM 763 N N . ALA A 1 102 ? -12.201 6.151 4.613 1.00 86.56 102 ALA A N 1
ATOM 764 C CA . ALA A 1 102 ? -11.703 6.662 3.337 1.00 86.56 102 ALA A CA 1
ATOM 765 C C . ALA A 1 102 ? -11.013 8.020 3.511 1.00 86.56 102 ALA A C 1
ATOM 767 O O . ALA A 1 102 ? -9.951 8.281 2.955 1.00 86.56 102 ALA A O 1
ATOM 768 N N . SER A 1 103 ? -11.630 8.906 4.294 1.00 87.88 103 SER A N 1
ATOM 769 C CA . SER A 1 103 ? -11.122 10.251 4.552 1.00 87.88 103 SER A CA 1
ATOM 770 C C . SER A 1 103 ? -11.837 10.900 5.731 1.00 87.88 103 SER A C 1
ATOM 772 O O . SER A 1 103 ? -13.020 10.638 5.967 1.00 87.88 103 SER A O 1
ATOM 774 N N . PHE A 1 104 ? -11.157 11.845 6.369 1.00 86.25 104 PHE A N 1
ATOM 775 C CA . PHE A 1 104 ? -11.768 12.834 7.250 1.00 86.25 104 PHE A CA 1
ATOM 776 C C . PHE A 1 104 ? -12.057 14.081 6.410 1.00 86.25 104 PHE A C 1
ATOM 778 O O . PHE A 1 104 ? -11.131 14.789 6.019 1.00 86.25 104 PHE A O 1
ATOM 785 N N . ALA A 1 105 ? -13.317 14.295 6.037 1.00 82.00 105 ALA A N 1
ATOM 786 C CA . ALA A 1 105 ? -13.739 15.491 5.311 1.00 82.00 105 ALA A CA 1
ATOM 787 C C . ALA A 1 105 ? -14.365 16.487 6.297 1.00 82.00 105 ALA A C 1
ATOM 789 O O . ALA A 1 105 ? -14.855 16.081 7.350 1.00 82.00 105 ALA A O 1
ATOM 790 N N . ASP A 1 106 ? -14.351 17.785 5.979 1.00 79.81 106 ASP A N 1
ATOM 791 C CA . ASP A 1 106 ? -14.832 18.834 6.888 1.00 79.81 106 ASP A CA 1
ATOM 792 C C . ASP A 1 106 ? -16.283 18.570 7.341 1.00 79.81 106 ASP A C 1
ATOM 794 O O . ASP A 1 106 ? -17.239 18.767 6.593 1.00 79.81 106 ASP A O 1
ATOM 798 N N . GLY A 1 107 ? -16.427 18.092 8.584 1.00 86.19 107 GLY A N 1
ATOM 799 C CA . GLY A 1 107 ? -17.703 17.789 9.239 1.00 86.19 107 GLY A CA 1
ATOM 800 C C . GLY A 1 107 ? -18.230 16.356 9.080 1.00 86.19 107 GLY A C 1
ATOM 801 O O . GLY A 1 107 ? -19.269 16.045 9.665 1.00 86.19 107 GLY A O 1
ATOM 802 N N . ALA A 1 108 ? -17.552 15.473 8.340 1.00 92.62 108 ALA A N 1
ATOM 803 C CA . ALA A 1 108 ? -18.014 14.102 8.129 1.00 92.62 108 ALA A CA 1
ATOM 804 C C . ALA A 1 108 ? -16.883 13.072 7.987 1.00 92.62 108 ALA A C 1
ATOM 806 O O . ALA A 1 108 ? -15.861 13.299 7.336 1.00 92.62 108 ALA A O 1
ATOM 807 N N . LEU A 1 109 ? -17.140 11.876 8.513 1.00 93.31 109 LEU A N 1
ATOM 808 C CA . LEU A 1 109 ? -16.316 10.697 8.304 1.00 93.31 109 LEU A CA 1
ATOM 809 C C . LEU A 1 109 ? -16.810 9.957 7.063 1.00 93.31 109 LEU A C 1
ATOM 811 O O . LEU A 1 109 ? -17.965 9.525 7.003 1.00 93.31 109 LEU A O 1
ATOM 815 N N . ARG A 1 110 ? -15.939 9.803 6.065 1.00 94.25 110 ARG A N 1
ATOM 816 C CA . ARG A 1 110 ? -16.244 9.016 4.871 1.00 94.25 110 ARG A CA 1
ATOM 817 C C . ARG A 1 110 ? -15.833 7.568 5.112 1.00 94.25 110 ARG A C 1
ATOM 819 O O . ARG A 1 110 ? -14.667 7.297 5.396 1.00 94.25 110 ARG A O 1
ATOM 826 N N . LEU A 1 111 ? -16.792 6.659 5.003 1.00 93.44 111 LEU A N 1
ATOM 827 C CA . LEU A 1 111 ? -16.663 5.249 5.343 1.00 93.44 111 LEU A CA 1
ATOM 828 C C . LEU A 1 111 ? -16.869 4.367 4.118 1.00 93.44 111 LEU A C 1
ATOM 830 O O . LEU A 1 111 ? -17.719 4.632 3.269 1.00 93.44 111 LEU A O 1
ATOM 834 N N . GLU A 1 112 ? -16.107 3.286 4.054 1.00 92.00 112 GLU A N 1
ATOM 835 C CA . GLU A 1 112 ? -16.159 2.290 2.993 1.00 92.00 112 GLU A CA 1
ATOM 836 C C . GLU A 1 112 ? -16.520 0.918 3.560 1.00 92.00 112 GLU A C 1
ATOM 838 O O . GLU A 1 112 ? -15.996 0.479 4.589 1.00 92.00 112 GLU A O 1
ATOM 843 N N . MET A 1 113 ? -17.431 0.243 2.863 1.00 88.75 113 MET A N 1
ATOM 844 C CA . MET A 1 113 ? -17.657 -1.196 2.970 1.00 88.75 113 MET A CA 1
ATOM 845 C C . MET A 1 113 ? -16.969 -1.893 1.797 1.00 88.75 113 MET A C 1
ATOM 847 O O . MET A 1 113 ? -16.887 -1.337 0.702 1.00 88.75 113 MET A O 1
ATOM 851 N N . GLN A 1 114 ? -16.475 -3.107 2.023 1.00 82.38 114 GLN A N 1
ATOM 852 C CA . GLN A 1 114 ? -15.763 -3.883 1.003 1.00 82.38 114 GLN A CA 1
ATOM 853 C C . GLN A 1 114 ? -16.670 -4.870 0.266 1.00 82.38 114 GLN A C 1
ATOM 855 O O . GLN A 1 114 ? -16.303 -5.357 -0.807 1.00 82.38 114 GLN A O 1
ATOM 860 N N . ASN A 1 115 ? -17.853 -5.153 0.815 1.00 77.56 115 ASN A N 1
ATOM 861 C CA . ASN A 1 115 ? -18.765 -6.142 0.266 1.00 77.56 115 ASN A CA 1
ATOM 862 C C . ASN A 1 115 ? -20.248 -5.768 0.502 1.00 77.56 115 ASN A C 1
ATOM 864 O O . ASN A 1 115 ? -20.718 -5.844 1.634 1.00 77.56 115 ASN A O 1
ATOM 868 N N . PRO A 1 116 ? -20.994 -5.367 -0.544 1.00 87.31 116 PRO A N 1
ATOM 869 C CA . PRO A 1 116 ? -20.471 -4.911 -1.831 1.00 87.31 116 PRO A CA 1
ATOM 870 C C . PRO A 1 116 ? -19.648 -3.615 -1.663 1.00 87.31 116 PRO A C 1
ATOM 872 O O . PRO A 1 116 ? -19.966 -2.814 -0.783 1.00 87.31 116 PRO A O 1
ATOM 875 N N . PRO A 1 117 ? -18.619 -3.362 -2.497 1.00 83.38 117 PRO A N 1
ATOM 876 C CA . PRO A 1 117 ? -17.831 -2.132 -2.429 1.00 83.38 117 PRO A CA 1
ATOM 877 C C . PRO A 1 117 ? -18.710 -0.885 -2.565 1.00 83.38 117 PRO A C 1
ATOM 879 O O . PRO A 1 117 ? -19.227 -0.594 -3.641 1.00 83.38 117 PRO A O 1
ATOM 882 N N . THR A 1 118 ? -18.891 -0.153 -1.468 1.00 88.19 118 THR A N 1
ATOM 883 C CA . THR A 1 118 ? -19.741 1.045 -1.418 1.00 88.19 118 THR A CA 1
ATOM 884 C C . THR A 1 118 ? -19.165 2.035 -0.417 1.00 88.19 118 THR A C 1
ATOM 886 O O . THR A 1 118 ? -18.547 1.649 0.575 1.00 88.19 118 THR A O 1
ATOM 889 N N . CYS A 1 119 ? -19.388 3.323 -0.658 1.00 91.88 119 CYS A N 1
ATOM 890 C CA . CYS A 1 119 ? -18.918 4.393 0.204 1.00 91.88 119 CYS A CA 1
ATOM 891 C C . CYS A 1 119 ? -20.081 5.292 0.631 1.00 91.88 119 CYS A C 1
ATOM 893 O O . CYS A 1 119 ? -20.966 5.584 -0.171 1.00 91.88 119 CYS A O 1
ATOM 895 N N . PHE A 1 120 ? -20.071 5.741 1.881 1.00 92.50 120 PHE A N 1
ATOM 896 C CA . PHE A 1 120 ? -21.050 6.680 2.419 1.00 92.50 120 PHE A CA 1
ATOM 897 C C . PHE A 1 120 ? -20.397 7.604 3.448 1.00 92.50 120 PHE A C 1
ATOM 899 O O . PHE A 1 120 ? -19.317 7.319 3.963 1.00 92.50 120 PHE A O 1
ATOM 906 N N . SER A 1 121 ? -21.049 8.726 3.742 1.00 94.19 121 SER A N 1
ATOM 907 C CA . SER A 1 121 ? -20.550 9.717 4.696 1.00 94.19 121 SER A CA 1
ATOM 908 C C . SER A 1 121 ? -21.441 9.772 5.927 1.00 94.19 121 SER A C 1
ATOM 910 O O . SER A 1 121 ? -22.666 9.728 5.815 1.00 94.19 121 SER A O 1
ATOM 912 N N . VAL A 1 122 ? -20.821 9.915 7.093 1.00 93.06 122 VAL A N 1
ATOM 913 C CA . VAL A 1 122 ? -21.502 10.089 8.377 1.00 93.06 122 VAL A CA 1
ATOM 914 C C . VAL A 1 122 ? -21.061 11.418 8.971 1.00 93.06 122 VAL A C 1
ATOM 916 O O . VAL A 1 122 ? -19.866 11.650 9.144 1.00 93.06 122 VAL A O 1
ATOM 919 N N . ALA A 1 123 ? -22.012 12.305 9.265 1.00 93.56 123 ALA A N 1
ATOM 920 C CA . ALA A 1 123 ? -21.713 13.575 9.922 1.00 93.56 123 ALA A CA 1
ATOM 921 C C . ALA A 1 123 ? -21.078 13.323 11.299 1.00 93.56 123 ALA A C 1
ATOM 923 O O . ALA A 1 123 ? -21.537 12.446 12.028 1.00 93.56 123 ALA A O 1
ATOM 924 N N . HIS A 1 124 ? -20.048 14.087 11.671 1.00 90.94 124 HIS A N 1
ATOM 925 C CA . HIS A 1 124 ? -19.327 13.885 12.936 1.00 90.94 124 HIS A CA 1
ATOM 926 C C . HIS A 1 124 ? -20.240 13.945 14.165 1.00 90.94 124 HIS A C 1
ATOM 928 O O . HIS A 1 124 ? -20.048 13.184 15.103 1.00 90.94 124 HIS A O 1
ATOM 934 N N . GLU A 1 125 ? -21.266 14.795 14.142 1.00 90.62 125 GLU A N 1
ATOM 935 C CA . GLU A 1 125 ? -22.255 14.918 15.223 1.00 90.62 125 GLU A CA 1
ATOM 936 C C . GLU A 1 125 ? -23.079 13.644 15.469 1.00 90.62 125 GLU A C 1
ATOM 938 O O . GLU A 1 125 ? -23.673 13.491 16.533 1.00 90.62 125 GLU A O 1
ATOM 943 N N . ARG A 1 126 ? -23.098 12.723 14.499 1.00 91.25 126 ARG A N 1
ATOM 944 C CA . ARG A 1 126 ? -23.777 11.425 14.589 1.00 91.25 126 ARG A CA 1
ATOM 945 C C . ARG A 1 126 ? -22.858 10.297 15.049 1.00 91.25 126 ARG A C 1
ATOM 947 O O . ARG A 1 126 ? -23.322 9.172 15.204 1.00 91.25 126 ARG A O 1
ATOM 954 N N . ILE A 1 127 ? -21.566 10.572 15.214 1.00 91.50 127 ILE A N 1
ATOM 955 C CA . ILE A 1 127 ? -20.560 9.590 15.613 1.00 91.50 127 ILE A CA 1
ATOM 956 C C . ILE A 1 127 ? -20.356 9.703 17.119 1.00 91.50 127 ILE A C 1
ATOM 958 O O . ILE A 1 127 ? -19.898 10.725 17.623 1.00 91.50 127 ILE A O 1
ATOM 962 N N . GLU A 1 128 ? -20.685 8.636 17.837 1.00 91.06 128 GLU A N 1
ATOM 963 C CA . GLU A 1 128 ? -20.508 8.568 19.288 1.00 91.06 128 GLU A CA 1
ATOM 964 C C . GLU A 1 128 ? -19.069 8.191 19.643 1.00 91.06 128 GLU A C 1
ATOM 966 O O . GLU A 1 128 ? -18.477 8.773 20.550 1.00 91.06 128 GLU A O 1
ATOM 971 N N . ALA A 1 129 ? -18.506 7.233 18.903 1.00 90.81 129 ALA A N 1
ATOM 972 C CA . ALA A 1 129 ? -17.172 6.700 19.120 1.00 90.81 129 ALA A CA 1
ATOM 973 C C . ALA A 1 129 ? -16.591 6.072 17.854 1.00 90.81 129 ALA A C 1
ATOM 975 O O . ALA A 1 129 ? -17.319 5.543 17.011 1.00 90.81 129 ALA A O 1
ATOM 976 N N . VAL A 1 130 ? -15.262 6.085 17.756 1.00 93.06 130 VAL A N 1
ATOM 977 C CA . VAL A 1 130 ? -14.519 5.373 16.715 1.00 93.06 130 VAL A CA 1
ATOM 978 C C . VAL A 1 130 ? -13.316 4.700 17.350 1.00 93.06 130 VAL A C 1
ATOM 980 O O . VAL A 1 130 ? -12.499 5.376 17.967 1.00 93.06 130 VAL A O 1
ATOM 983 N N . HIS A 1 131 ? -13.191 3.386 17.184 1.00 93.75 131 HIS A N 1
ATOM 984 C CA . HIS A 1 131 ? -12.030 2.634 17.656 1.00 93.75 131 HIS A CA 1
ATOM 985 C C . HIS A 1 131 ? -11.349 1.914 16.509 1.00 93.75 131 HIS A C 1
ATOM 987 O O . HIS A 1 131 ? -12.012 1.273 15.689 1.00 93.75 131 HIS A O 1
ATOM 993 N N . LYS A 1 132 ? -10.020 1.988 16.478 1.00 92.25 132 LYS A N 1
ATOM 994 C CA . LYS A 1 132 ? -9.209 1.328 15.461 1.00 92.25 132 LYS A CA 1
ATOM 995 C C . LYS A 1 132 ? -9.259 -0.177 15.651 1.00 92.25 132 LYS A C 1
ATOM 997 O O . LYS A 1 132 ? -9.038 -0.670 16.754 1.00 92.25 132 LYS A O 1
ATOM 1002 N N . VAL A 1 133 ? -9.512 -0.898 14.568 1.00 91.44 133 VAL A N 1
ATOM 1003 C CA . VAL A 1 133 ? -9.323 -2.344 14.513 1.00 91.44 133 VAL A CA 1
ATOM 1004 C C . VAL A 1 133 ? -7.860 -2.599 14.181 1.00 91.44 133 VAL A C 1
ATOM 1006 O O . VAL A 1 133 ? -7.385 -2.216 13.113 1.00 91.44 133 VAL A O 1
ATOM 1009 N N . ILE A 1 134 ? -7.142 -3.229 15.105 1.00 84.88 134 ILE A N 1
ATOM 1010 C CA . ILE A 1 134 ? -5.706 -3.501 14.972 1.00 84.88 134 ILE A CA 1
ATOM 1011 C C . ILE A 1 134 ? -5.424 -4.929 14.503 1.00 84.88 134 ILE A C 1
ATOM 1013 O O . ILE A 1 134 ? -4.388 -5.184 13.893 1.00 84.88 134 ILE A O 1
ATOM 1017 N N . ALA A 1 135 ? -6.353 -5.856 14.735 1.00 85.38 135 ALA A N 1
ATOM 1018 C CA . ALA A 1 135 ? -6.211 -7.247 14.329 1.00 85.38 135 ALA A CA 1
ATOM 1019 C C . ALA A 1 135 ? -7.568 -7.952 14.194 1.00 85.38 135 ALA A C 1
ATOM 1021 O O . ALA A 1 135 ? -8.589 -7.483 14.698 1.00 85.38 135 ALA A O 1
ATOM 1022 N N . VAL A 1 136 ? -7.562 -9.097 13.518 1.00 86.81 136 VAL A N 1
ATOM 1023 C CA . VAL A 1 136 ? -8.678 -10.035 13.390 1.00 86.81 136 VAL A CA 1
ATOM 1024 C C . VAL A 1 136 ? -8.211 -11.413 13.825 1.00 86.81 136 VAL A C 1
ATOM 1026 O O . VAL A 1 136 ? -7.154 -11.878 13.409 1.00 86.81 136 VAL A O 1
ATOM 1029 N N . SER A 1 137 ? -9.013 -12.074 14.646 1.00 86.44 137 SER A N 1
ATOM 1030 C CA . SER A 1 137 ? -8.857 -13.467 15.026 1.00 86.44 137 SER A CA 1
ATOM 1031 C C . SER A 1 137 ? -9.909 -14.327 14.329 1.00 86.44 137 SER A C 1
ATOM 1033 O O . SER A 1 137 ? -11.109 -14.050 14.425 1.00 86.44 137 SER A O 1
ATOM 1035 N N . ARG A 1 138 ? -9.458 -15.382 13.648 1.00 83.81 138 ARG A N 1
ATOM 1036 C CA . ARG A 1 138 ? -10.298 -16.400 13.008 1.00 83.81 138 ARG A CA 1
ATOM 1037 C C . ARG A 1 138 ? -9.841 -17.777 13.483 1.00 83.81 138 ARG A C 1
ATOM 1039 O O . ARG A 1 138 ? -8.813 -18.288 13.043 1.00 83.81 138 ARG A O 1
ATOM 1046 N N . GLY A 1 139 ? -10.610 -18.382 14.388 1.00 83.50 139 GLY A N 1
ATOM 1047 C CA . GLY A 1 139 ? -10.169 -19.578 15.111 1.00 83.50 139 GLY A CA 1
ATOM 1048 C C . GLY A 1 139 ? -8.992 -19.250 16.034 1.00 83.50 139 GLY A C 1
ATOM 1049 O O . GLY A 1 139 ? -9.082 -18.311 16.820 1.00 83.50 139 GLY A O 1
ATOM 1050 N N . ASP A 1 140 ? -7.894 -19.997 15.911 1.00 75.94 140 ASP A N 1
ATOM 1051 C CA . ASP A 1 140 ? -6.661 -19.774 16.686 1.00 75.94 140 ASP A CA 1
ATOM 1052 C C . ASP A 1 140 ? -5.692 -18.779 16.022 1.00 75.94 140 ASP A C 1
ATOM 1054 O O . ASP A 1 140 ? -4.653 -18.433 16.590 1.00 75.94 140 ASP A O 1
ATOM 1058 N N . GLU A 1 141 ? -5.994 -18.338 14.800 1.00 72.56 141 GLU A N 1
ATOM 1059 C CA . GLU A 1 141 ? -5.120 -17.463 14.031 1.00 72.56 141 GLU A CA 1
ATOM 1060 C C . GLU A 1 141 ? -5.479 -15.997 14.273 1.00 72.56 141 GLU A C 1
ATOM 1062 O O . GLU A 1 141 ? -6.591 -15.570 13.967 1.00 72.56 141 GLU A O 1
ATOM 1067 N N . VAL A 1 142 ? -4.515 -15.216 14.766 1.00 74.44 142 VAL A N 1
ATOM 1068 C CA . VAL A 1 142 ? -4.633 -13.761 14.902 1.00 74.44 142 VAL A CA 1
ATOM 1069 C C . VAL A 1 142 ? -3.780 -13.082 13.840 1.00 74.44 142 VAL A C 1
ATOM 1071 O O . VAL A 1 142 ? -2.577 -13.329 13.752 1.00 74.44 142 VAL A O 1
ATOM 1074 N N . ARG A 1 143 ? -4.400 -12.204 13.054 1.00 69.56 143 ARG A N 1
ATOM 1075 C CA . ARG A 1 143 ? -3.769 -11.471 11.955 1.00 69.56 143 ARG A CA 1
ATOM 1076 C C . ARG A 1 143 ? -3.888 -9.971 12.198 1.00 69.56 143 ARG A C 1
ATOM 1078 O O . ARG A 1 143 ? -4.985 -9.514 12.522 1.00 69.56 143 ARG A O 1
ATOM 1085 N N . PRO A 1 144 ? -2.817 -9.185 12.028 1.00 71.25 144 PRO A N 1
ATOM 1086 C CA . PRO A 1 144 ? -2.939 -7.734 12.052 1.00 71.25 144 PRO A CA 1
ATOM 1087 C C . PRO A 1 144 ? -3.812 -7.265 10.884 1.00 71.25 144 PRO A C 1
ATOM 1089 O O . PRO A 1 144 ? -3.758 -7.839 9.796 1.00 71.25 144 PRO A O 1
ATOM 1092 N N . ILE A 1 145 ? -4.602 -6.209 11.090 1.00 72.19 145 ILE A N 1
ATOM 1093 C CA . ILE A 1 145 ? -5.309 -5.564 9.982 1.00 72.19 145 ILE A CA 1
ATOM 1094 C C . ILE A 1 145 ? -4.358 -4.571 9.310 1.00 72.19 145 ILE A C 1
ATOM 1096 O O . ILE A 1 145 ? -3.926 -3.603 9.948 1.00 72.19 145 ILE A O 1
ATOM 1100 N N . PRO A 1 146 ? -4.017 -4.769 8.023 1.00 58.81 146 PRO A N 1
ATOM 1101 C CA . PRO A 1 146 ? -3.192 -3.816 7.307 1.00 58.81 146 PRO A CA 1
ATOM 1102 C C . PRO A 1 146 ? -3.906 -2.459 7.252 1.00 58.81 146 PRO A C 1
ATOM 1104 O O . PRO A 1 146 ? -4.966 -2.293 6.647 1.00 58.81 146 PRO A O 1
ATOM 1107 N N . THR A 1 147 ? -3.287 -1.447 7.857 1.00 54.72 147 THR A N 1
ATOM 1108 C CA . THR A 1 147 ? -3.758 -0.047 7.883 1.00 54.72 147 THR A CA 1
ATOM 1109 C C . THR A 1 147 ? -3.326 0.674 6.611 1.00 54.72 147 THR A C 1
ATOM 1111 O O . THR A 1 147 ? -2.723 1.747 6.601 1.00 54.72 147 THR A O 1
ATOM 1114 N N . ILE A 1 148 ? -3.556 -0.001 5.491 1.00 50.09 148 ILE A N 1
ATOM 1115 C CA . ILE A 1 148 ? -2.928 0.318 4.229 1.00 50.09 148 ILE A CA 1
ATOM 1116 C C . ILE A 1 148 ? -3.934 1.062 3.346 1.00 50.09 148 ILE A C 1
ATOM 1118 O O . ILE A 1 148 ? -4.528 0.499 2.434 1.00 50.09 148 ILE A O 1
ATOM 1122 N N . ALA A 1 149 ? -4.081 2.369 3.582 1.00 43.44 149 ALA A N 1
ATOM 1123 C CA . ALA A 1 149 ? -4.508 3.276 2.508 1.00 43.44 149 ALA A CA 1
ATOM 1124 C C . ALA A 1 149 ? -3.443 3.359 1.402 1.00 43.44 149 ALA A C 1
ATOM 1126 O O . ALA A 1 149 ? -3.776 3.601 0.254 1.00 43.44 149 ALA A O 1
ATOM 1127 N N . ARG A 1 150 ? -2.158 3.140 1.724 1.00 45.28 150 ARG A N 1
ATOM 1128 C CA . ARG A 1 150 ? -1.056 3.606 0.866 1.00 45.28 150 ARG A CA 1
ATOM 1129 C C . ARG A 1 150 ? -0.466 2.601 -0.125 1.00 45.28 150 ARG A C 1
ATOM 1131 O O . ARG A 1 150 ? 0.246 3.048 -1.012 1.00 45.28 150 ARG A O 1
ATOM 1138 N N . PHE A 1 151 ? -0.710 1.287 -0.018 1.00 49.34 151 PHE A N 1
ATOM 1139 C CA . PHE A 1 151 ? -0.161 0.341 -1.013 1.00 49.34 151 PHE A CA 1
ATOM 1140 C C . PHE A 1 151 ? -0.983 0.321 -2.297 1.00 49.34 151 PHE A C 1
ATOM 1142 O O . PHE A 1 151 ? -0.398 0.251 -3.365 1.00 49.34 151 PHE A O 1
ATOM 1149 N N . GLN A 1 152 ? -2.309 0.433 -2.215 1.00 48.69 152 GLN A N 1
ATOM 1150 C CA . GLN A 1 152 ? -3.167 0.576 -3.400 1.00 48.69 152 GLN A CA 1
ATOM 1151 C C . GLN A 1 152 ? -2.871 1.850 -4.201 1.00 48.69 152 GLN A C 1
ATOM 1153 O O . GLN A 1 152 ? -3.031 1.856 -5.416 1.00 48.69 152 GLN A O 1
ATOM 1158 N N . ASP A 1 153 ? -2.391 2.896 -3.523 1.00 49.19 153 ASP A N 1
ATOM 1159 C CA . ASP A 1 153 ? -1.956 4.147 -4.148 1.00 49.19 153 ASP A CA 1
ATOM 1160 C C . ASP A 1 153 ? -0.523 4.071 -4.689 1.00 49.19 153 ASP A C 1
ATOM 1162 O O . ASP A 1 153 ? -0.059 5.008 -5.345 1.00 49.19 153 ASP A O 1
ATOM 1166 N N . LEU A 1 154 ? 0.210 2.980 -4.423 1.00 50.62 154 LEU A N 1
ATOM 1167 C CA . LEU A 1 154 ? 1.479 2.777 -5.100 1.00 50.62 154 LEU A CA 1
ATOM 1168 C C . LEU A 1 154 ? 1.159 2.634 -6.593 1.00 50.62 154 LEU A C 1
ATOM 1170 O O . LEU A 1 154 ? 0.386 1.743 -6.947 1.00 50.62 154 LEU A O 1
ATOM 1174 N N . PRO A 1 155 ? 1.794 3.421 -7.487 1.00 49.84 155 PRO A N 1
ATOM 1175 C CA . PRO A 1 155 ? 1.536 3.406 -8.941 1.00 49.84 155 PRO A CA 1
ATOM 1176 C C . PRO A 1 155 ? 1.684 2.032 -9.623 1.00 49.84 155 PRO A C 1
ATOM 1178 O O . PRO A 1 155 ? 1.449 1.872 -10.815 1.00 49.84 155 PRO A O 1
ATOM 1181 N N . MET A 1 156 ? 2.159 1.068 -8.850 1.00 53.72 156 MET A N 1
ATOM 1182 C CA . MET A 1 156 ? 2.757 -0.203 -9.196 1.00 53.72 156 MET A CA 1
ATOM 1183 C C . MET A 1 156 ? 1.826 -1.377 -8.809 1.00 53.72 156 MET A C 1
ATOM 1185 O O . MET A 1 156 ? 2.046 -2.523 -9.198 1.00 53.72 156 MET A O 1
ATOM 1189 N N . VAL A 1 157 ? 0.765 -1.088 -8.048 1.00 54.84 157 VAL A N 1
ATOM 1190 C CA . VAL A 1 157 ? -0.306 -2.023 -7.709 1.00 54.84 157 VAL A CA 1
ATOM 1191 C C . VAL A 1 157 ? -1.403 -1.897 -8.765 1.00 54.84 157 VAL A C 1
ATOM 1193 O O . VAL A 1 157 ? -2.121 -0.904 -8.820 1.00 54.84 157 VAL A O 1
ATOM 1196 N N . ARG A 1 158 ? -1.514 -2.897 -9.648 1.00 58.19 158 ARG A N 1
ATOM 1197 C CA . ARG A 1 158 ? -2.463 -2.875 -10.780 1.00 58.19 158 ARG A CA 1
ATOM 1198 C C . ARG A 1 158 ? -3.839 -3.389 -10.395 1.00 58.19 158 ARG A C 1
ATOM 1200 O O . ARG A 1 158 ? -4.853 -2.889 -10.876 1.00 58.19 158 ARG A O 1
ATOM 1207 N N . SER A 1 159 ? -3.876 -4.410 -9.551 1.00 54.06 159 SER A N 1
ATOM 1208 C CA . SER A 1 159 ? -5.121 -4.963 -9.041 1.00 54.06 159 SER A CA 1
ATOM 1209 C C . SER A 1 159 ? -4.904 -5.617 -7.683 1.00 54.06 159 SER A C 1
ATOM 1211 O O . SER A 1 159 ? -3.821 -6.099 -7.352 1.00 54.06 159 SER A O 1
ATOM 1213 N N . ARG A 1 160 ? -5.959 -5.613 -6.872 1.00 54.59 160 ARG A N 1
ATOM 1214 C CA . ARG A 1 160 ? -6.054 -6.415 -5.655 1.00 54.59 160 ARG A CA 1
ATOM 1215 C C . ARG A 1 160 ? -6.684 -7.737 -6.053 1.00 54.59 160 ARG A C 1
ATOM 1217 O O . ARG A 1 160 ? -7.853 -7.777 -6.437 1.00 54.59 160 ARG A O 1
ATOM 1224 N N . GLY A 1 161 ? -5.907 -8.803 -6.014 1.00 47.84 161 GLY A N 1
ATOM 1225 C CA . GLY A 1 161 ? -6.434 -10.138 -6.180 1.00 47.84 161 GLY A CA 1
ATOM 1226 C C . GLY A 1 161 ? -6.801 -10.742 -4.827 1.00 47.84 161 GLY A C 1
ATOM 1227 O O . GLY A 1 161 ? -6.127 -10.544 -3.817 1.00 47.84 161 GLY A O 1
ATOM 1228 N N . ARG A 1 162 ? -7.940 -11.433 -4.794 1.00 46.03 162 ARG A N 1
ATOM 1229 C CA . ARG A 1 162 ? -8.495 -12.011 -3.567 1.00 46.03 162 ARG A CA 1
ATOM 1230 C C . ARG A 1 162 ? -8.023 -13.455 -3.438 1.00 46.03 162 ARG A C 1
ATOM 1232 O O . ARG A 1 162 ? -8.293 -14.271 -4.321 1.00 46.03 162 ARG A O 1
ATOM 1239 N N . GLY A 1 163 ? -7.296 -13.766 -2.369 1.00 39.44 163 GLY A N 1
ATOM 1240 C CA . GLY A 1 163 ? -6.856 -15.118 -2.018 1.00 39.44 163 GLY A CA 1
ATOM 1241 C C . GLY A 1 163 ? -7.724 -15.740 -0.929 1.00 39.44 163 GLY A C 1
ATOM 1242 O O . GLY A 1 163 ? -8.601 -15.089 -0.362 1.00 39.44 163 GLY A O 1
ATOM 1243 N N . ARG A 1 164 ? -7.476 -17.018 -0.609 1.00 32.94 164 ARG A N 1
ATOM 1244 C CA . ARG A 1 164 ? -8.115 -17.717 0.521 1.00 32.94 164 ARG A CA 1
ATOM 1245 C C . ARG A 1 164 ? -7.594 -17.164 1.856 1.00 32.94 164 ARG A C 1
ATOM 1247 O O . ARG A 1 164 ? -6.797 -17.808 2.523 1.00 32.94 164 ARG A O 1
ATOM 1254 N N . GLY A 1 165 ? -8.056 -15.974 2.234 1.00 33.69 165 GLY A N 1
ATOM 1255 C CA . GLY A 1 165 ? -7.741 -15.340 3.518 1.00 33.69 165 GLY A CA 1
ATOM 1256 C C . GLY A 1 165 ? -6.644 -14.274 3.492 1.00 33.69 165 GLY A C 1
ATOM 1257 O O . GLY A 1 165 ? -6.357 -13.736 4.555 1.00 33.69 165 GLY A O 1
ATOM 1258 N N . TYR A 1 166 ? -6.096 -13.942 2.319 1.00 38.91 166 TYR A N 1
ATOM 1259 C CA . TYR A 1 166 ? -5.120 -12.864 2.129 1.00 38.91 166 TYR A CA 1
ATOM 1260 C C . TYR A 1 166 ? -5.462 -12.076 0.863 1.00 38.91 166 TYR A C 1
ATOM 1262 O O . TYR A 1 166 ? -5.903 -12.656 -0.136 1.00 38.91 166 TYR A O 1
ATOM 1270 N N . ASP A 1 167 ? -5.250 -10.765 0.892 1.00 44.03 167 ASP A N 1
ATOM 1271 C CA . ASP A 1 167 ? -5.241 -9.948 -0.315 1.00 44.03 167 ASP A CA 1
ATOM 1272 C C . ASP A 1 167 ? -3.843 -9.978 -0.913 1.00 44.03 167 ASP A C 1
ATOM 1274 O O . ASP A 1 167 ? -2.879 -9.560 -0.275 1.00 44.03 167 ASP A O 1
ATOM 1278 N N . TYR A 1 168 ? -3.726 -10.464 -2.144 1.00 50.47 168 TYR A N 1
ATOM 1279 C CA . TYR A 1 168 ? -2.499 -10.308 -2.905 1.00 50.47 168 TYR A CA 1
ATOM 1280 C C . TYR A 1 168 ? -2.620 -9.075 -3.786 1.00 50.47 168 TYR A C 1
ATOM 1282 O O . TYR A 1 168 ? -3.631 -8.828 -4.442 1.00 50.47 168 TYR A O 1
ATOM 1290 N N . TRP A 1 169 ? -1.564 -8.281 -3.815 1.00 57.06 169 TRP A N 1
ATOM 1291 C CA . TRP A 1 169 ? -1.452 -7.192 -4.768 1.00 57.06 169 TRP A CA 1
ATOM 1292 C C . TRP A 1 169 ? -0.808 -7.761 -6.024 1.00 57.06 169 TRP A C 1
ATOM 1294 O O . TRP A 1 169 ? 0.314 -8.263 -5.971 1.00 57.06 169 TRP A O 1
ATOM 1304 N N . ALA A 1 170 ? -1.534 -7.725 -7.141 1.00 56.78 170 ALA A N 1
ATOM 1305 C CA . ALA A 1 170 ? -0.964 -8.040 -8.436 1.00 56.78 170 ALA A CA 1
ATOM 1306 C C . ALA A 1 170 ? -0.016 -6.901 -8.804 1.00 56.78 170 ALA A C 1
ATOM 1308 O O . ALA A 1 170 ? -0.424 -5.762 -9.074 1.00 56.78 170 ALA A O 1
ATOM 1309 N N . ILE A 1 171 ? 1.264 -7.229 -8.750 1.00 61.00 171 ILE A N 1
ATOM 1310 C CA . ILE A 1 171 ? 2.346 -6.342 -9.119 1.00 61.00 171 ILE A CA 1
ATOM 1311 C C . ILE A 1 171 ? 2.752 -6.731 -10.536 1.00 61.00 171 ILE A C 1
ATOM 1313 O O . ILE A 1 171 ? 3.182 -7.858 -10.775 1.00 61.00 171 ILE A O 1
ATOM 1317 N N . GLU A 1 172 ? 2.593 -5.810 -11.483 1.00 63.94 172 GLU A N 1
ATOM 1318 C CA . GLU A 1 172 ? 3.121 -6.010 -12.830 1.00 63.94 172 GLU A CA 1
ATOM 1319 C C . GLU A 1 172 ? 4.614 -5.701 -12.789 1.00 63.94 172 GLU A C 1
ATOM 1321 O O . GLU A 1 172 ? 5.027 -4.543 -12.758 1.00 63.94 172 GLU A O 1
ATOM 1326 N N . ALA A 1 173 ? 5.419 -6.755 -12.695 1.00 64.12 173 ALA A N 1
ATOM 1327 C CA . ALA A 1 173 ? 6.856 -6.600 -12.740 1.00 64.12 173 ALA A CA 1
ATOM 1328 C C . ALA A 1 173 ? 7.301 -6.241 -14.167 1.00 64.12 173 ALA A C 1
ATOM 1330 O O . ALA A 1 173 ? 6.767 -6.803 -15.127 1.00 64.12 173 ALA A O 1
ATOM 1331 N N . PRO A 1 174 ? 8.292 -5.350 -14.319 1.00 73.38 174 PRO A N 1
ATOM 1332 C CA . PRO A 1 174 ? 8.912 -5.087 -15.608 1.00 73.38 174 PRO A CA 1
ATOM 1333 C C . PRO A 1 174 ? 9.438 -6.379 -16.240 1.00 73.38 174 PRO A C 1
ATOM 1335 O O . PRO A 1 174 ? 9.914 -7.269 -15.535 1.00 73.38 174 PRO A O 1
ATOM 1338 N N . ASP A 1 175 ? 9.401 -6.475 -17.569 1.00 71.81 175 ASP A N 1
ATOM 1339 C CA . ASP A 1 175 ? 10.062 -7.576 -18.282 1.00 71.81 175 ASP A CA 1
ATOM 1340 C C . ASP A 1 175 ? 11.594 -7.453 -18.207 1.00 71.81 175 ASP A C 1
ATOM 1342 O O . ASP A 1 175 ? 12.306 -8.462 -18.227 1.00 71.81 175 ASP A O 1
ATOM 1346 N N . ASP A 1 176 ? 12.100 -6.221 -18.091 1.00 80.94 176 ASP A N 1
ATOM 1347 C CA . ASP A 1 176 ? 13.519 -5.931 -17.929 1.00 80.94 176 ASP A CA 1
ATOM 1348 C C . ASP A 1 176 ? 13.995 -6.275 -16.511 1.00 80.94 176 ASP A C 1
ATOM 1350 O O . ASP A 1 176 ? 13.430 -5.838 -15.508 1.00 80.94 176 ASP A O 1
ATOM 1354 N N . TYR A 1 177 ? 15.074 -7.055 -16.422 1.00 76.31 177 TYR A N 1
ATOM 1355 C CA . TYR A 1 177 ? 15.638 -7.495 -15.146 1.00 76.31 177 TYR A CA 1
ATOM 1356 C C . TYR A 1 177 ? 16.055 -6.316 -14.255 1.00 76.31 177 TYR A C 1
ATOM 1358 O O . TYR A 1 177 ? 15.837 -6.346 -13.048 1.00 76.31 177 TYR A O 1
ATOM 1366 N N . ARG A 1 178 ? 16.654 -5.259 -14.816 1.00 74.19 178 ARG A N 1
ATOM 1367 C CA . ARG A 1 178 ? 17.173 -4.135 -14.022 1.00 74.19 178 ARG A CA 1
ATOM 1368 C C . ARG A 1 178 ? 16.046 -3.263 -13.509 1.00 74.19 178 ARG A C 1
ATOM 1370 O O . ARG A 1 178 ? 16.058 -2.898 -12.334 1.00 74.19 178 ARG A O 1
ATOM 1377 N N . GLU A 1 179 ? 15.070 -2.970 -14.361 1.00 75.06 179 GLU A N 1
ATOM 1378 C CA . GLU A 1 179 ? 13.836 -2.334 -13.912 1.00 75.06 179 GLU A CA 1
ATOM 1379 C C . GLU A 1 179 ? 13.179 -3.182 -12.828 1.00 75.06 179 GLU A C 1
ATOM 1381 O O . GLU A 1 179 ? 12.810 -2.637 -11.793 1.00 75.06 179 GLU A O 1
ATOM 1386 N N . GLY A 1 180 ? 13.147 -4.507 -12.995 1.00 72.56 180 GLY A N 1
ATOM 1387 C CA . GLY A 1 180 ? 12.688 -5.446 -11.982 1.00 72.56 180 GLY A CA 1
ATOM 1388 C C . GLY A 1 180 ? 13.412 -5.283 -10.643 1.00 72.56 180 GLY A C 1
ATOM 1389 O O . GLY A 1 180 ? 12.743 -5.090 -9.631 1.00 72.56 180 GLY A O 1
ATOM 1390 N N . VAL A 1 181 ? 14.750 -5.263 -10.606 1.00 75.56 181 VAL A N 1
ATOM 1391 C CA . VAL A 1 181 ? 15.520 -5.033 -9.363 1.00 75.56 181 VAL A CA 1
ATOM 1392 C C . VAL A 1 181 ? 15.171 -3.690 -8.720 1.00 75.56 181 VAL A C 1
ATOM 1394 O O . VAL A 1 181 ? 14.838 -3.663 -7.533 1.00 75.56 181 VAL A O 1
ATOM 1397 N N . ARG A 1 182 ? 15.175 -2.587 -9.483 1.00 77.44 182 ARG A N 1
ATOM 1398 C CA . ARG A 1 182 ? 14.796 -1.250 -8.973 1.00 77.44 182 ARG A CA 1
ATOM 1399 C C . ARG A 1 182 ? 13.388 -1.244 -8.390 1.00 77.44 182 ARG A C 1
ATOM 1401 O O . ARG A 1 182 ? 13.113 -0.599 -7.373 1.00 77.44 182 ARG A O 1
ATOM 1408 N N . TYR A 1 183 ? 12.495 -1.975 -9.041 1.00 76.94 183 TYR A N 1
ATOM 1409 C CA . TYR A 1 183 ? 11.119 -2.149 -8.617 1.00 76.94 183 TYR A CA 1
ATOM 1410 C C . TYR A 1 183 ? 11.054 -2.849 -7.256 1.00 76.94 183 TYR A C 1
ATOM 1412 O O . TYR A 1 183 ? 10.381 -2.374 -6.340 1.00 76.94 183 TYR A O 1
ATOM 1420 N N . GLY A 1 184 ? 11.819 -3.929 -7.096 1.00 76.00 184 GLY A N 1
ATOM 1421 C CA . GLY A 1 184 ? 11.960 -4.652 -5.835 1.00 76.00 184 GLY A CA 1
ATOM 1422 C C . GLY A 1 184 ? 12.478 -3.768 -4.704 1.00 76.00 184 GLY A C 1
ATOM 1423 O O . GLY A 1 184 ? 11.876 -3.712 -3.633 1.00 76.00 184 GLY A O 1
ATOM 1424 N N . GLN A 1 185 ? 13.545 -3.010 -4.966 1.00 80.50 185 GLN A N 1
ATOM 1425 C CA . GLN A 1 185 ? 14.134 -2.070 -4.006 1.00 80.50 185 GLN A CA 1
ATOM 1426 C C . GLN A 1 185 ? 13.122 -1.000 -3.564 1.00 80.50 185 GLN A C 1
ATOM 1428 O O . GLN A 1 185 ? 12.982 -0.707 -2.377 1.00 80.50 185 GLN A O 1
ATOM 1433 N N . THR A 1 186 ? 12.370 -0.434 -4.512 1.00 79.06 186 THR A N 1
ATOM 1434 C CA . THR A 1 186 ? 11.336 0.573 -4.229 1.00 79.06 186 THR A CA 1
ATOM 1435 C C . THR A 1 186 ? 10.249 0.009 -3.314 1.00 79.06 186 THR A C 1
ATOM 1437 O O . THR A 1 186 ? 9.890 0.648 -2.320 1.00 79.06 186 THR A O 1
ATOM 1440 N N . LEU A 1 187 ? 9.773 -1.206 -3.604 1.00 75.19 187 LEU A N 1
ATOM 1441 C CA . LEU A 1 187 ? 8.795 -1.904 -2.774 1.00 75.19 187 LEU A CA 1
ATOM 1442 C C . LEU A 1 187 ? 9.345 -2.166 -1.363 1.00 75.19 187 LEU A C 1
ATOM 1444 O O . LEU A 1 187 ? 8.649 -1.929 -0.376 1.00 75.19 187 LEU A O 1
ATOM 1448 N N . ALA A 1 188 ? 10.610 -2.577 -1.253 1.00 78.44 188 ALA A N 1
ATOM 1449 C CA . ALA A 1 188 ? 11.264 -2.818 0.028 1.00 78.44 188 ALA A CA 1
ATOM 1450 C C . ALA A 1 188 ? 11.348 -1.550 0.881 1.00 78.44 188 ALA A C 1
ATOM 1452 O O . ALA A 1 188 ? 11.030 -1.585 2.070 1.00 78.44 188 ALA A O 1
ATOM 1453 N N . PHE A 1 189 ? 11.694 -0.404 0.288 1.00 77.00 189 PHE A N 1
ATOM 1454 C CA . PHE A 1 189 ? 11.684 0.853 1.030 1.00 77.00 189 PHE A CA 1
ATOM 1455 C C . PHE A 1 189 ? 10.280 1.279 1.458 1.00 77.00 189 PHE A C 1
ATOM 1457 O O . PHE A 1 189 ? 10.137 1.817 2.553 1.00 77.00 189 PHE A O 1
ATOM 1464 N N . ALA A 1 190 ? 9.254 1.064 0.629 1.00 71.62 190 ALA A N 1
ATOM 1465 C CA . ALA A 1 190 ? 7.872 1.368 1.002 1.00 71.62 190 ALA A CA 1
ATOM 1466 C C . ALA A 1 190 ? 7.424 0.521 2.207 1.00 71.62 190 ALA A C 1
ATOM 1468 O O . ALA A 1 190 ? 6.871 1.057 3.168 1.00 71.62 190 ALA A O 1
ATOM 1469 N N . VAL A 1 191 ? 7.749 -0.777 2.199 1.00 72.00 191 VAL A N 1
ATOM 1470 C CA . VAL A 1 191 ? 7.507 -1.705 3.318 1.00 72.00 191 VAL A CA 1
ATOM 1471 C C . VAL A 1 191 ? 8.280 -1.294 4.573 1.00 72.00 191 VAL A C 1
ATOM 1473 O O . VAL A 1 191 ? 7.711 -1.236 5.664 1.00 72.00 191 VAL A O 1
ATOM 1476 N N . ALA A 1 192 ? 9.562 -0.963 4.439 1.00 71.75 192 ALA A N 1
ATOM 1477 C CA . ALA A 1 192 ? 10.387 -0.541 5.565 1.00 71.75 192 ALA A CA 1
ATOM 1478 C C . ALA A 1 192 ? 9.898 0.780 6.176 1.00 71.75 192 ALA A C 1
ATOM 1480 O O . ALA A 1 192 ? 9.803 0.891 7.395 1.00 71.75 192 ALA A O 1
ATOM 1481 N N . GLN A 1 193 ? 9.532 1.761 5.344 1.00 70.56 193 GLN A N 1
ATOM 1482 C CA . GLN A 1 193 ? 8.956 3.028 5.802 1.00 70.56 193 GLN A CA 1
ATOM 1483 C C . GLN A 1 193 ? 7.614 2.823 6.501 1.00 70.56 193 GLN A C 1
ATOM 1485 O O . GLN A 1 193 ? 7.376 3.442 7.534 1.00 70.56 193 GLN A O 1
ATOM 1490 N N . TYR A 1 194 ? 6.762 1.937 5.978 1.00 64.88 194 TYR A N 1
ATOM 1491 C CA . TYR A 1 194 ? 5.509 1.558 6.633 1.00 64.88 194 TYR A CA 1
ATOM 1492 C C . TYR A 1 194 ? 5.737 0.952 8.025 1.00 64.88 194 TYR A C 1
ATOM 1494 O O . TYR A 1 194 ? 4.928 1.150 8.929 1.00 64.88 194 TYR A O 1
ATOM 1502 N N . SER A 1 195 ? 6.852 0.247 8.200 1.00 66.12 195 SER A N 1
ATOM 1503 C CA . SER A 1 195 ? 7.174 -0.488 9.425 1.00 66.12 195 SER A CA 1
ATOM 1504 C C . SER A 1 195 ? 7.864 0.361 10.496 1.00 66.12 195 SER A C 1
ATOM 1506 O O . SER A 1 195 ? 8.075 -0.114 11.610 1.00 66.12 195 SER A O 1
ATOM 1508 N N . LEU A 1 196 ? 8.203 1.620 10.198 1.00 69.88 196 LEU A N 1
ATOM 1509 C CA . LEU A 1 196 ? 8.770 2.537 11.186 1.00 69.88 196 LEU A CA 1
ATOM 1510 C C . LEU A 1 196 ? 7.778 2.771 12.334 1.00 69.88 196 LEU A C 1
ATOM 1512 O O . LEU A 1 196 ? 6.661 3.232 12.116 1.00 69.88 196 LEU A O 1
ATOM 1516 N N . GLY A 1 197 ? 8.208 2.469 13.562 1.00 55.09 197 GLY A N 1
ATOM 1517 C CA . GLY A 1 197 ? 7.394 2.633 14.772 1.00 55.09 197 GLY A CA 1
ATOM 1518 C C . GLY A 1 197 ? 6.347 1.538 14.999 1.00 55.09 197 GLY A C 1
ATOM 1519 O O . GLY A 1 197 ? 5.550 1.665 15.922 1.00 55.09 197 GLY A O 1
ATOM 1520 N N . ARG A 1 198 ? 6.345 0.468 14.190 1.00 59.59 198 ARG A N 1
ATOM 1521 C CA . ARG A 1 198 ? 5.437 -0.678 14.344 1.00 59.59 198 ARG A CA 1
ATOM 1522 C C . ARG A 1 198 ? 6.159 -1.883 14.951 1.00 59.59 198 ARG A C 1
ATOM 1524 O O . ARG A 1 198 ? 7.360 -2.049 14.722 1.00 59.59 198 ARG A O 1
ATOM 1531 N N . PRO A 1 199 ? 5.462 -2.737 15.721 1.00 52.66 199 PRO A N 1
ATOM 1532 C CA . PRO A 1 199 ? 6.076 -3.921 16.302 1.00 52.66 199 PRO A CA 1
ATOM 1533 C C . PRO A 1 199 ? 6.577 -4.884 15.202 1.00 52.66 199 PRO A C 1
ATOM 1535 O O . PRO A 1 199 ? 5.905 -5.066 14.185 1.00 52.66 199 PRO A O 1
ATOM 1538 N N . PRO A 1 200 ? 7.725 -5.565 15.396 1.00 50.06 200 PRO A N 1
ATOM 1539 C CA . PRO A 1 200 ? 8.345 -6.425 14.377 1.00 50.06 200 PRO A CA 1
ATOM 1540 C C . PRO A 1 200 ? 7.454 -7.557 13.844 1.00 50.06 200 PRO A C 1
ATOM 1542 O O . PRO A 1 200 ? 7.661 -8.032 12.727 1.00 50.06 200 PRO A O 1
ATOM 1545 N N . ARG A 1 201 ? 6.458 -7.998 14.628 1.00 48.50 201 ARG A N 1
ATOM 1546 C CA . ARG A 1 201 ? 5.506 -9.041 14.213 1.00 48.50 201 ARG A CA 1
ATOM 1547 C C . ARG A 1 201 ? 4.671 -8.605 13.007 1.00 48.50 201 ARG A C 1
ATOM 1549 O O . ARG A 1 201 ? 4.473 -9.417 12.109 1.00 48.50 201 ARG A O 1
ATOM 1556 N N . ASP A 1 202 ? 4.272 -7.336 12.935 1.00 50.38 202 ASP A N 1
ATOM 1557 C CA . ASP A 1 202 ? 3.462 -6.806 11.829 1.00 50.38 202 ASP A CA 1
ATOM 1558 C C . ASP A 1 202 ? 4.245 -6.785 10.512 1.00 50.38 202 ASP A C 1
ATOM 1560 O O . ASP A 1 202 ? 3.705 -7.090 9.448 1.00 50.38 202 ASP A O 1
ATOM 1564 N N . LEU A 1 203 ? 5.545 -6.486 10.590 1.00 56.31 203 LEU A N 1
ATOM 1565 C CA . LEU A 1 203 ? 6.454 -6.554 9.449 1.00 56.31 203 LEU A CA 1
ATOM 1566 C C . LEU A 1 203 ? 6.643 -8.004 8.979 1.00 56.31 203 LEU A C 1
ATOM 1568 O O . LEU A 1 203 ? 6.664 -8.250 7.778 1.00 56.31 203 LEU A O 1
ATOM 1572 N N . GLY A 1 204 ? 6.740 -8.965 9.901 1.00 51.16 204 GLY A N 1
ATOM 1573 C CA . GLY A 1 204 ? 6.852 -10.387 9.564 1.00 51.16 204 GLY A CA 1
ATOM 1574 C C . GLY A 1 204 ? 5.663 -10.903 8.749 1.00 51.16 204 GLY A C 1
ATOM 1575 O O . GLY A 1 204 ? 5.866 -11.580 7.742 1.00 51.16 204 GLY A O 1
ATOM 1576 N N . TYR A 1 205 ? 4.437 -10.535 9.134 1.00 53.00 205 TYR A N 1
ATOM 1577 C CA . TYR A 1 205 ? 3.230 -10.887 8.379 1.00 53.00 205 TYR A CA 1
ATOM 1578 C C . TYR A 1 205 ? 3.180 -10.195 7.016 1.00 53.00 205 TYR A C 1
ATOM 1580 O O . TYR A 1 205 ? 2.964 -10.861 6.013 1.00 53.00 205 TYR A O 1
ATOM 1588 N N . LEU A 1 206 ? 3.490 -8.897 6.946 1.00 58.12 206 LEU A N 1
ATOM 1589 C CA . LEU A 1 206 ? 3.521 -8.164 5.677 1.00 58.12 206 LEU A CA 1
ATOM 1590 C C . LEU A 1 206 ? 4.556 -8.739 4.694 1.00 58.12 206 LEU A C 1
ATOM 1592 O O . LEU A 1 206 ? 4.275 -8.902 3.509 1.00 58.12 206 LEU A O 1
ATOM 1596 N N . LEU A 1 207 ? 5.757 -9.054 5.181 1.00 59.50 207 LEU A N 1
ATOM 1597 C CA . LEU A 1 207 ? 6.813 -9.667 4.377 1.00 59.50 207 LEU A CA 1
ATOM 1598 C C . LEU A 1 207 ? 6.415 -11.065 3.900 1.00 59.50 207 LEU A C 1
ATOM 1600 O O . LEU A 1 207 ? 6.674 -11.404 2.747 1.00 59.50 207 LEU A O 1
ATOM 1604 N N . ARG A 1 208 ? 5.764 -11.854 4.762 1.00 55.84 208 ARG A N 1
ATOM 1605 C CA . ARG A 1 208 ? 5.218 -13.169 4.416 1.00 55.84 208 ARG A CA 1
ATOM 1606 C C . ARG A 1 208 ? 4.120 -13.059 3.356 1.00 55.84 208 ARG A C 1
ATOM 1608 O O . ARG A 1 208 ? 4.193 -13.782 2.372 1.00 55.84 208 ARG A O 1
ATOM 1615 N N . ASP A 1 209 ? 3.183 -12.127 3.492 1.00 56.22 209 ASP A N 1
ATOM 1616 C CA . ASP A 1 209 ? 2.092 -11.921 2.531 1.00 56.22 209 ASP A CA 1
ATOM 1617 C C . ASP A 1 209 ? 2.626 -11.491 1.155 1.00 56.22 209 ASP A C 1
ATOM 1619 O O . ASP A 1 209 ? 2.175 -11.980 0.116 1.00 56.22 209 ASP A O 1
ATOM 1623 N N . ILE A 1 210 ? 3.646 -10.624 1.128 1.00 61.12 210 ILE A N 1
ATOM 1624 C CA . ILE A 1 210 ? 4.350 -10.257 -0.110 1.00 61.12 210 ILE A CA 1
ATOM 1625 C C . ILE A 1 210 ? 5.060 -11.484 -0.706 1.00 61.12 210 ILE A C 1
ATOM 1627 O O . ILE A 1 210 ? 4.980 -11.697 -1.917 1.00 61.12 210 ILE A O 1
ATOM 1631 N N . ALA A 1 211 ? 5.710 -12.312 0.120 1.00 57.19 211 ALA A N 1
ATOM 1632 C CA . ALA A 1 211 ? 6.369 -13.547 -0.315 1.00 57.19 211 ALA A CA 1
ATOM 1633 C C . ALA A 1 211 ? 5.382 -14.546 -0.935 1.00 57.19 211 ALA A C 1
ATOM 1635 O O . ALA A 1 211 ? 5.623 -15.081 -2.016 1.00 57.19 211 ALA A O 1
ATOM 1636 N N . GLU A 1 212 ? 4.270 -14.796 -0.245 1.00 52.50 212 GLU A N 1
ATOM 1637 C CA . GLU A 1 212 ? 3.240 -15.754 -0.638 1.00 52.50 212 GLU A CA 1
ATOM 1638 C C . GLU A 1 212 ? 2.502 -15.283 -1.898 1.00 52.50 212 GLU A C 1
ATOM 1640 O O . GLU A 1 212 ? 2.264 -16.088 -2.798 1.00 52.50 212 GLU A O 1
ATOM 1645 N N . SER A 1 213 ? 2.232 -13.978 -2.024 1.00 55.81 213 SER A N 1
ATOM 1646 C CA . SER A 1 213 ? 1.696 -13.358 -3.245 1.00 55.81 213 SER A CA 1
ATOM 1647 C C . SER A 1 213 ? 2.605 -13.600 -4.459 1.00 55.81 213 SER A C 1
ATOM 1649 O O . SER A 1 213 ? 2.149 -14.059 -5.510 1.00 55.81 213 SER A O 1
ATOM 1651 N N . GLN A 1 214 ? 3.911 -13.360 -4.297 1.00 58.16 214 GLN A N 1
ATOM 1652 C CA . GLN A 1 214 ? 4.919 -13.571 -5.342 1.00 58.16 214 GLN A CA 1
ATOM 1653 C C . GLN A 1 214 ? 5.042 -15.058 -5.720 1.00 58.16 214 GLN A C 1
ATOM 1655 O O . GLN A 1 214 ? 5.129 -15.396 -6.901 1.00 58.16 214 GLN A O 1
ATOM 1660 N N . ALA A 1 215 ? 4.996 -15.961 -4.735 1.00 51.06 215 ALA A N 1
ATOM 1661 C CA . ALA A 1 215 ? 5.043 -17.404 -4.963 1.00 51.06 215 ALA A CA 1
ATOM 1662 C C . ALA A 1 215 ? 3.791 -17.930 -5.689 1.00 51.06 215 ALA A C 1
ATOM 1664 O O . ALA A 1 215 ? 3.907 -18.768 -6.583 1.00 51.06 215 ALA A O 1
ATOM 1665 N N . ALA A 1 216 ? 2.605 -17.413 -5.350 1.00 51.94 216 ALA A N 1
ATOM 1666 C CA . ALA A 1 216 ? 1.333 -17.817 -5.949 1.00 51.94 216 ALA A CA 1
ATOM 1667 C C . ALA A 1 216 ? 1.182 -17.382 -7.418 1.00 51.94 216 ALA A C 1
ATOM 1669 O O . ALA A 1 216 ? 0.426 -18.000 -8.165 1.00 51.94 216 ALA A O 1
ATOM 1670 N N . HIS A 1 217 ? 1.891 -16.333 -7.846 1.00 54.09 217 HIS A N 1
ATOM 1671 C CA . HIS A 1 217 ? 1.861 -15.827 -9.222 1.00 54.09 217 HIS A CA 1
ATOM 1672 C C . HIS A 1 217 ? 2.867 -16.490 -10.167 1.00 54.09 217 HIS A C 1
ATOM 1674 O O . HIS A 1 217 ? 2.961 -16.065 -11.315 1.00 54.09 217 HIS A O 1
ATOM 1680 N N . ARG A 1 218 ? 3.602 -17.528 -9.743 1.00 51.56 218 ARG A N 1
ATOM 1681 C CA . ARG A 1 218 ? 4.566 -18.222 -10.608 1.00 51.56 218 ARG A CA 1
ATOM 1682 C C . ARG A 1 218 ? 3.825 -19.195 -11.542 1.00 51.56 218 ARG A C 1
ATOM 1684 O O . ARG A 1 218 ? 3.430 -20.267 -11.091 1.00 51.56 218 ARG A O 1
ATOM 1691 N N . PRO A 1 219 ? 3.621 -18.880 -12.838 1.00 43.66 219 PRO A N 1
ATOM 1692 C CA . PRO A 1 219 ? 2.754 -19.693 -13.691 1.00 43.66 219 PRO A CA 1
ATOM 1693 C C . PRO A 1 219 ? 3.482 -20.925 -14.246 1.00 43.66 219 PRO A C 1
ATOM 1695 O O . PRO A 1 219 ? 2.841 -21.820 -14.785 1.00 43.66 219 PRO A O 1
ATOM 1698 N N . ASP A 1 220 ? 4.818 -20.957 -14.170 1.00 51.84 220 ASP A N 1
ATOM 1699 C CA . ASP A 1 220 ? 5.644 -21.972 -14.823 1.00 51.84 220 ASP A CA 1
ATOM 1700 C C . ASP A 1 220 ? 7.083 -21.964 -14.266 1.00 51.84 220 ASP A C 1
ATOM 17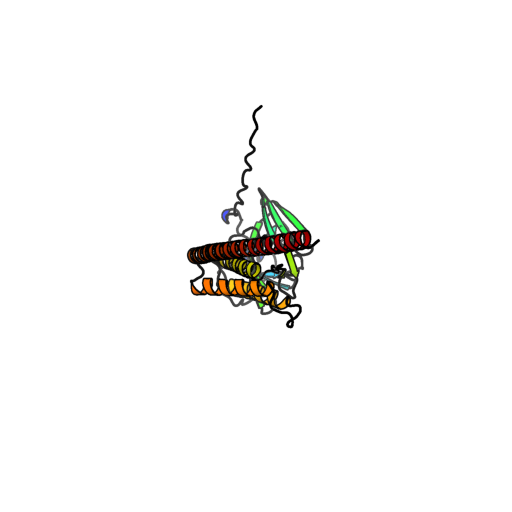02 O O . ASP A 1 220 ? 7.827 -21.003 -14.465 1.00 51.84 220 ASP A O 1
ATOM 1706 N N . HIS A 1 221 ? 7.490 -23.034 -13.571 1.00 51.53 221 HIS A N 1
ATOM 1707 C CA . HIS A 1 221 ? 8.847 -23.192 -13.020 1.00 51.53 221 HIS A CA 1
ATOM 1708 C C . HIS A 1 221 ? 9.918 -23.497 -14.085 1.00 51.53 221 HIS A C 1
ATOM 1710 O O . HIS A 1 221 ? 11.101 -23.553 -13.755 1.00 51.53 221 HIS A O 1
ATOM 1716 N N . SER A 1 222 ? 9.523 -23.727 -15.341 1.00 47.72 222 SER A N 1
ATOM 1717 C CA . SER A 1 222 ? 10.430 -24.124 -16.426 1.00 47.72 222 SER A CA 1
ATOM 1718 C C . SER A 1 222 ? 10.945 -22.957 -17.277 1.00 47.72 222 SER A C 1
ATOM 1720 O O . SER A 1 222 ? 11.811 -23.154 -18.132 1.00 47.72 222 SER A O 1
ATOM 1722 N N . ARG A 1 223 ? 10.445 -21.732 -17.059 1.00 50.47 223 ARG A N 1
ATOM 1723 C CA . ARG A 1 223 ? 10.856 -20.554 -17.838 1.00 50.47 223 ARG A CA 1
ATOM 1724 C C . ARG A 1 223 ? 12.113 -19.896 -17.261 1.00 50.47 223 ARG A C 1
ATOM 1726 O O . ARG A 1 223 ? 12.255 -19.825 -16.043 1.00 50.47 223 ARG A O 1
ATOM 1733 N N . PRO A 1 224 ? 13.016 -19.386 -18.121 1.00 49.06 224 PRO A N 1
ATOM 1734 C CA . PRO A 1 224 ? 14.194 -18.658 -17.674 1.00 49.06 224 PRO A CA 1
ATOM 1735 C C . PRO A 1 224 ? 13.802 -17.397 -16.900 1.00 49.06 224 PRO A C 1
ATOM 1737 O O . PRO A 1 224 ? 12.758 -16.792 -17.155 1.00 49.06 224 PRO A O 1
ATOM 1740 N N . TRP A 1 225 ? 14.676 -17.022 -15.973 1.00 52.31 225 TRP A N 1
ATOM 1741 C CA . TRP A 1 225 ? 14.464 -15.992 -14.969 1.00 52.31 225 TRP A CA 1
ATOM 1742 C C . TRP A 1 225 ? 14.157 -14.626 -15.621 1.00 52.31 225 TRP A C 1
ATOM 1744 O O . TRP A 1 225 ? 15.009 -14.066 -16.311 1.00 52.31 225 TRP A O 1
ATOM 1754 N N . LYS A 1 226 ? 12.924 -14.112 -15.466 1.00 60.38 226 LYS A N 1
ATOM 1755 C CA . LYS A 1 226 ? 12.429 -12.827 -16.030 1.00 60.38 226 LYS A CA 1
ATOM 1756 C C . LYS A 1 226 ? 12.330 -11.729 -14.957 1.00 60.38 226 LYS A C 1
ATOM 1758 O O . LYS A 1 226 ? 12.496 -12.010 -13.773 1.00 60.38 226 LYS A O 1
ATOM 1763 N N . GLY A 1 227 ? 12.027 -10.483 -15.345 1.00 59.25 227 GLY A N 1
ATOM 1764 C CA . GLY A 1 227 ? 12.041 -9.318 -14.446 1.00 59.25 227 GLY A CA 1
ATOM 1765 C C . GLY A 1 227 ? 11.149 -9.386 -13.191 1.00 59.25 227 GLY A C 1
ATOM 1766 O O . GLY A 1 227 ? 11.488 -8.750 -12.197 1.00 59.25 227 GLY A O 1
ATOM 1767 N N . ALA A 1 228 ? 10.133 -10.258 -13.132 1.00 64.56 228 ALA A N 1
ATOM 1768 C CA . ALA A 1 228 ? 9.416 -10.581 -11.886 1.00 64.56 228 ALA A CA 1
ATOM 1769 C C . ALA A 1 228 ? 10.313 -11.180 -10.792 1.00 64.56 228 ALA A C 1
ATOM 1771 O O . ALA A 1 228 ? 10.237 -10.786 -9.631 1.00 64.56 228 ALA A O 1
ATOM 1772 N N . GLU A 1 229 ? 11.221 -12.084 -11.149 1.00 69.44 229 GLU A N 1
ATOM 1773 C CA . GLU A 1 229 ? 12.172 -12.645 -10.186 1.00 69.44 229 GLU A CA 1
ATOM 1774 C C . GLU A 1 229 ? 13.238 -11.620 -9.803 1.00 69.44 229 GLU A C 1
ATOM 1776 O O . GLU A 1 229 ? 13.660 -11.570 -8.651 1.00 69.44 229 GLU A O 1
ATOM 1781 N N . ALA A 1 230 ? 13.608 -10.732 -10.727 1.00 71.19 230 ALA A N 1
ATOM 1782 C CA . ALA A 1 230 ? 14.484 -9.606 -10.431 1.00 71.19 230 ALA A CA 1
ATOM 1783 C C . ALA A 1 230 ? 13.853 -8.645 -9.405 1.00 71.19 230 ALA A C 1
ATOM 1785 O O . ALA A 1 230 ? 14.541 -8.163 -8.506 1.00 71.19 230 ALA A O 1
ATOM 1786 N N . THR A 1 231 ? 12.533 -8.439 -9.471 1.00 71.94 231 THR A N 1
ATOM 1787 C CA . THR A 1 231 ? 11.755 -7.724 -8.447 1.00 71.94 231 THR A CA 1
ATOM 1788 C C . THR A 1 231 ? 11.789 -8.415 -7.095 1.00 71.94 231 THR A C 1
ATOM 1790 O O . THR A 1 231 ? 12.030 -7.752 -6.089 1.00 71.94 231 THR A O 1
ATOM 1793 N N . VAL A 1 232 ? 11.625 -9.736 -7.045 1.00 72.12 232 VAL A N 1
ATOM 1794 C CA . VAL A 1 232 ? 11.747 -10.496 -5.790 1.00 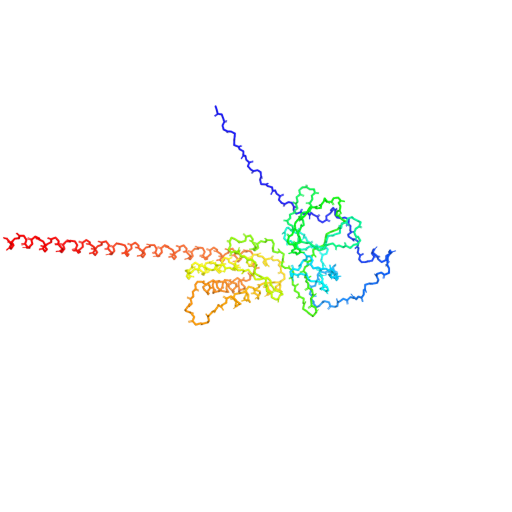72.12 232 VAL A CA 1
ATOM 1795 C C . VAL A 1 232 ? 13.153 -10.371 -5.199 1.00 72.12 232 VAL A C 1
ATOM 1797 O O . VAL A 1 232 ? 13.296 -10.109 -4.006 1.00 72.12 232 VAL A O 1
ATOM 1800 N N . ILE A 1 233 ? 14.188 -10.519 -6.028 1.00 74.12 233 ILE A N 1
ATOM 1801 C CA . ILE A 1 233 ? 15.592 -10.412 -5.610 1.00 74.12 233 ILE A CA 1
ATOM 1802 C C . ILE A 1 233 ? 15.878 -9.012 -5.064 1.00 74.12 233 ILE A C 1
ATOM 1804 O O . ILE A 1 233 ? 16.380 -8.887 -3.948 1.00 74.12 233 ILE A O 1
ATOM 1808 N N . GLY A 1 234 ? 15.515 -7.966 -5.815 1.00 73.88 234 GLY A N 1
ATOM 1809 C CA . GLY A 1 234 ? 15.686 -6.580 -5.385 1.00 73.88 234 GLY A CA 1
ATOM 1810 C C . GLY A 1 234 ? 14.963 -6.301 -4.069 1.00 73.88 234 GLY A C 1
ATOM 1811 O O . GLY A 1 234 ? 15.531 -5.681 -3.178 1.00 73.88 234 GLY A O 1
ATOM 1812 N N . PHE A 1 235 ? 13.748 -6.827 -3.906 1.00 81.50 235 PHE A N 1
ATOM 1813 C CA . PHE A 1 235 ? 12.968 -6.665 -2.684 1.00 81.50 235 PHE A CA 1
ATOM 1814 C C . PHE A 1 235 ? 13.650 -7.292 -1.464 1.00 81.50 235 PHE A C 1
ATOM 1816 O O . PHE A 1 235 ? 13.917 -6.602 -0.478 1.00 81.50 235 PHE A O 1
ATOM 1823 N N . TRP A 1 236 ? 13.962 -8.589 -1.523 1.00 78.31 236 TRP A N 1
ATOM 1824 C CA . TRP A 1 236 ? 14.527 -9.299 -0.374 1.00 78.31 236 TRP A CA 1
ATOM 1825 C C . TRP A 1 236 ? 15.940 -8.850 -0.033 1.00 78.31 236 TRP A C 1
ATOM 1827 O O . TRP A 1 236 ? 16.262 -8.745 1.149 1.00 78.31 236 TRP A O 1
ATOM 1837 N N . HIS A 1 237 ? 16.759 -8.535 -1.040 1.00 78.44 237 HIS A N 1
ATOM 1838 C CA . HIS A 1 237 ? 18.091 -7.980 -0.818 1.00 78.44 237 HIS A CA 1
ATOM 1839 C C . HIS A 1 237 ? 18.008 -6.684 -0.005 1.00 78.44 237 HIS A C 1
ATOM 1841 O O . HIS A 1 237 ? 18.650 -6.548 1.034 1.00 78.44 237 HIS A O 1
ATOM 1847 N N . THR A 1 238 ? 17.149 -5.753 -0.424 1.00 80.25 238 THR A N 1
ATOM 1848 C CA . THR A 1 238 ? 16.987 -4.462 0.253 1.00 80.25 238 THR A CA 1
ATOM 1849 C C . THR A 1 238 ? 16.377 -4.594 1.641 1.00 80.25 238 THR A C 1
ATOM 1851 O O . THR A 1 238 ? 16.848 -3.938 2.567 1.00 80.25 238 THR A O 1
ATOM 1854 N N . ILE A 1 239 ? 15.369 -5.452 1.824 1.00 76.94 239 ILE A N 1
ATOM 1855 C CA . ILE A 1 239 ? 14.828 -5.737 3.161 1.00 76.94 239 ILE A CA 1
ATOM 1856 C C . ILE A 1 239 ? 15.916 -6.312 4.074 1.00 76.94 239 ILE A C 1
ATOM 1858 O O . ILE A 1 239 ? 16.026 -5.876 5.219 1.00 76.94 239 ILE A O 1
ATOM 1862 N N . GLY A 1 240 ? 16.745 -7.233 3.573 1.00 71.94 240 GLY A N 1
ATOM 1863 C CA . GLY A 1 240 ? 17.872 -7.798 4.314 1.00 71.94 240 GLY A CA 1
ATOM 1864 C C . GLY A 1 240 ? 18.878 -6.736 4.757 1.00 71.94 240 GLY A C 1
ATOM 1865 O O . GLY A 1 240 ? 19.263 -6.706 5.925 1.00 71.94 240 GLY A O 1
ATOM 1866 N N . GLU A 1 241 ? 19.250 -5.815 3.867 1.00 75.62 241 GLU A N 1
ATOM 1867 C CA . GLU A 1 241 ? 20.170 -4.719 4.194 1.00 75.62 241 GLU A CA 1
ATOM 1868 C C . GLU A 1 241 ? 19.590 -3.729 5.210 1.00 75.62 241 GLU A C 1
ATOM 1870 O O . GLU A 1 241 ? 20.288 -3.310 6.140 1.00 75.62 241 GLU A O 1
ATOM 1875 N N . ILE A 1 242 ? 18.312 -3.367 5.062 1.00 76.94 242 ILE A N 1
ATOM 1876 C CA . ILE A 1 242 ? 17.618 -2.487 6.009 1.00 76.94 242 ILE A CA 1
ATOM 1877 C C . ILE A 1 242 ? 17.526 -3.163 7.381 1.00 76.94 242 ILE A C 1
ATOM 1879 O O . ILE A 1 242 ? 17.795 -2.525 8.398 1.00 76.94 242 ILE A O 1
ATOM 1883 N N . ALA A 1 243 ? 17.183 -4.453 7.420 1.00 73.06 243 ALA A N 1
ATOM 1884 C CA . ALA A 1 243 ? 17.101 -5.220 8.656 1.00 73.06 243 ALA A CA 1
ATOM 1885 C C . ALA A 1 243 ? 18.468 -5.329 9.348 1.00 73.06 243 ALA A C 1
ATOM 1887 O O . ALA A 1 243 ? 18.561 -5.065 10.545 1.00 73.06 243 ALA A O 1
ATOM 1888 N N . ALA A 1 244 ? 19.532 -5.639 8.598 1.00 72.56 244 ALA A N 1
ATOM 1889 C CA . ALA A 1 244 ? 20.897 -5.729 9.119 1.00 72.56 244 ALA A CA 1
ATOM 1890 C C . ALA A 1 244 ? 21.413 -4.387 9.665 1.00 72.56 244 ALA A C 1
ATOM 1892 O O . ALA A 1 244 ? 22.156 -4.360 10.643 1.00 72.56 244 ALA A O 1
ATOM 1893 N N . SER A 1 245 ? 20.989 -3.274 9.063 1.00 72.81 245 SER A N 1
ATOM 1894 C CA . SER A 1 245 ? 21.357 -1.923 9.502 1.00 72.81 245 SER A CA 1
ATOM 1895 C C . SER A 1 245 ? 20.493 -1.411 10.661 1.00 72.81 245 SER A C 1
ATOM 1897 O O . SER A 1 245 ? 20.814 -0.391 11.265 1.00 72.81 245 SER A O 1
ATOM 1899 N N . GLY A 1 246 ? 19.391 -2.094 10.977 1.00 74.25 246 GLY A N 1
ATOM 1900 C CA . GLY A 1 246 ? 18.345 -1.620 11.876 1.00 74.25 246 GLY A CA 1
ATOM 1901 C C . GLY A 1 246 ? 17.334 -0.720 11.159 1.00 74.25 246 GLY A C 1
ATOM 1902 O O . GLY A 1 246 ? 17.697 0.221 10.446 1.00 74.25 246 GLY A O 1
ATOM 1903 N N . ILE A 1 247 ? 16.045 -0.988 11.383 1.00 74.56 247 ILE A N 1
ATOM 1904 C CA . ILE A 1 247 ? 14.929 -0.294 10.725 1.00 74.56 247 ILE A CA 1
ATOM 1905 C C . ILE A 1 247 ? 14.722 1.082 11.367 1.00 74.56 247 ILE A C 1
ATOM 1907 O O . ILE A 1 247 ? 13.887 1.268 12.249 1.00 74.56 247 ILE A O 1
ATOM 1911 N N . THR A 1 248 ? 15.506 2.062 10.927 1.00 74.94 248 THR A N 1
ATOM 1912 C CA . THR A 1 248 ? 15.364 3.469 11.322 1.00 74.94 248 THR A CA 1
ATOM 1913 C C . THR A 1 248 ? 15.174 4.343 10.089 1.00 74.94 248 THR A C 1
ATOM 1915 O O . THR A 1 248 ? 15.618 4.000 8.993 1.00 74.94 248 THR A O 1
ATOM 1918 N N . SER A 1 249 ? 14.527 5.499 10.248 1.00 69.25 249 SER A N 1
ATOM 1919 C CA . SER A 1 249 ? 14.334 6.451 9.146 1.00 69.25 249 SER A CA 1
ATOM 1920 C C . SER A 1 249 ? 15.666 6.913 8.545 1.00 69.25 249 SER A C 1
ATOM 1922 O O . SER A 1 249 ? 15.772 7.045 7.326 1.00 69.25 249 SER A O 1
ATOM 1924 N N . VAL A 1 250 ? 16.687 7.087 9.389 1.00 77.06 250 VAL A N 1
ATOM 1925 C CA . VAL A 1 250 ? 18.052 7.461 8.994 1.00 77.06 250 VAL A CA 1
ATOM 1926 C C . VAL A 1 250 ? 18.690 6.369 8.135 1.00 77.06 250 VAL A C 1
ATOM 1928 O O . VAL A 1 250 ? 19.189 6.663 7.051 1.00 77.06 250 VAL A O 1
ATOM 1931 N N . ASN A 1 251 ? 18.614 5.106 8.561 1.00 74.69 251 ASN A N 1
ATOM 1932 C CA . ASN A 1 251 ? 19.219 3.992 7.826 1.00 74.69 251 ASN A CA 1
ATOM 1933 C C . ASN A 1 251 ? 18.510 3.734 6.493 1.00 74.69 251 ASN A C 1
ATOM 1935 O O . ASN A 1 251 ? 19.165 3.547 5.472 1.00 74.69 251 ASN A O 1
ATOM 1939 N N . ILE A 1 252 ? 17.175 3.793 6.476 1.00 72.75 252 ILE A N 1
ATOM 1940 C CA . ILE A 1 252 ? 16.384 3.670 5.243 1.00 72.75 252 ILE A CA 1
ATOM 1941 C C . ILE A 1 252 ? 16.775 4.773 4.249 1.00 72.75 252 ILE A C 1
ATOM 1943 O O . ILE A 1 252 ? 16.968 4.486 3.069 1.00 72.75 252 ILE A O 1
ATOM 1947 N N . ALA A 1 253 ? 16.910 6.024 4.707 1.00 75.31 253 ALA A N 1
ATOM 1948 C CA . ALA A 1 253 ? 17.312 7.141 3.854 1.00 75.31 253 ALA A CA 1
ATOM 1949 C C . ALA A 1 253 ? 18.741 6.975 3.312 1.00 75.31 253 ALA A C 1
ATOM 1951 O O . ALA A 1 253 ? 18.964 7.196 2.123 1.00 75.31 253 ALA A O 1
ATOM 1952 N N . ALA A 1 254 ? 19.683 6.534 4.150 1.00 81.00 254 ALA A N 1
ATOM 1953 C CA . ALA A 1 254 ? 21.067 6.293 3.749 1.00 81.00 254 ALA A CA 1
ATOM 1954 C C . ALA A 1 254 ? 21.185 5.176 2.696 1.00 81.00 254 ALA A C 1
ATOM 1956 O O . ALA A 1 254 ? 21.844 5.364 1.674 1.00 81.00 254 ALA A O 1
ATOM 1957 N N . ILE A 1 255 ? 20.503 4.041 2.898 1.00 78.56 255 ILE A N 1
ATOM 1958 C CA . ILE A 1 255 ? 20.495 2.922 1.937 1.00 78.56 255 ILE A CA 1
ATOM 1959 C C . ILE A 1 255 ? 19.830 3.352 0.622 1.00 78.56 255 ILE A C 1
ATOM 1961 O O . ILE A 1 255 ? 20.333 3.040 -0.457 1.00 78.56 255 ILE A O 1
ATOM 1965 N N . ARG A 1 256 ? 18.733 4.120 0.691 1.00 80.56 256 ARG A N 1
ATOM 1966 C CA . ARG A 1 256 ? 18.056 4.658 -0.499 1.00 80.56 256 ARG A CA 1
ATOM 1967 C C . ARG A 1 256 ? 18.964 5.583 -1.303 1.00 80.56 256 ARG A C 1
ATOM 1969 O O . ARG A 1 256 ? 19.001 5.473 -2.525 1.00 80.56 256 ARG A O 1
ATOM 1976 N N . GLU A 1 257 ? 19.686 6.478 -0.635 1.00 86.75 257 GLU A N 1
ATOM 1977 C CA . GLU A 1 257 ? 20.604 7.395 -1.308 1.00 86.75 257 GLU A CA 1
ATOM 1978 C C . GLU A 1 257 ? 21.782 6.652 -1.941 1.00 86.75 257 GLU A C 1
ATOM 1980 O O . GLU A 1 257 ? 22.136 6.937 -3.084 1.00 86.75 257 GLU A O 1
ATOM 1985 N N . ARG A 1 258 ? 22.326 5.634 -1.262 1.00 89.94 258 ARG A N 1
ATOM 1986 C CA . ARG A 1 258 ? 23.374 4.777 -1.827 1.00 89.94 258 ARG A CA 1
ATOM 1987 C C . ARG A 1 258 ? 22.922 4.111 -3.127 1.00 89.94 258 ARG A C 1
ATOM 1989 O O . ARG A 1 258 ? 23.589 4.270 -4.143 1.00 89.94 258 ARG A O 1
ATOM 1996 N N . TYR A 1 259 ? 21.766 3.443 -3.131 1.00 83.88 259 TYR A N 1
ATOM 1997 C CA . TYR A 1 259 ? 21.243 2.832 -4.358 1.00 83.88 259 TYR A CA 1
ATOM 1998 C C . TYR A 1 259 ? 20.963 3.855 -5.456 1.00 83.88 259 TYR A C 1
ATOM 2000 O O . TYR A 1 259 ? 21.162 3.559 -6.629 1.00 83.88 259 TYR A O 1
ATOM 2008 N N . ARG A 1 260 ? 20.523 5.071 -5.107 1.00 87.31 260 ARG A N 1
ATOM 2009 C CA . ARG A 1 260 ? 20.327 6.144 -6.090 1.00 87.31 260 ARG A CA 1
ATOM 2010 C C . ARG A 1 260 ? 21.639 6.501 -6.794 1.00 87.31 260 ARG A C 1
ATOM 2012 O O . ARG A 1 260 ? 21.629 6.710 -8.005 1.00 87.31 260 ARG A O 1
ATOM 2019 N N . VAL A 1 261 ? 22.741 6.573 -6.046 1.00 90.25 261 VAL A N 1
ATOM 2020 C CA . VAL A 1 261 ? 24.080 6.857 -6.582 1.00 90.25 261 VAL A CA 1
ATOM 2021 C C . VAL A 1 261 ? 24.582 5.695 -7.436 1.00 90.25 261 VAL A C 1
ATOM 2023 O O . VAL A 1 261 ? 24.879 5.913 -8.607 1.00 90.25 261 VAL A O 1
ATOM 2026 N N . GLU A 1 262 ? 24.574 4.469 -6.906 1.00 84.50 262 GLU A N 1
ATOM 2027 C CA . GLU A 1 262 ? 24.984 3.258 -7.642 1.00 84.50 262 GLU A CA 1
ATOM 2028 C C . GLU A 1 262 ? 24.210 3.116 -8.960 1.00 84.50 262 GLU A C 1
ATOM 2030 O O . GLU A 1 262 ? 24.757 2.754 -10.003 1.00 84.50 262 GLU A O 1
ATOM 2035 N N . GLN A 1 263 ? 22.920 3.454 -8.936 1.00 81.62 263 GLN A N 1
ATOM 2036 C CA . GLN A 1 263 ? 22.084 3.365 -10.116 1.00 81.62 263 GLN A CA 1
ATOM 2037 C C . GLN A 1 263 ? 22.425 4.419 -11.172 1.00 81.62 263 GLN A C 1
ATOM 2039 O O . GLN A 1 263 ? 22.402 4.102 -12.362 1.00 81.62 263 GLN A O 1
ATOM 2044 N N . ALA A 1 264 ? 22.742 5.643 -10.747 1.00 85.75 264 ALA A N 1
ATOM 2045 C CA . ALA A 1 264 ? 23.172 6.713 -11.639 1.00 85.75 264 ALA A CA 1
ATOM 2046 C C . ALA A 1 264 ? 24.540 6.409 -12.270 1.00 85.75 264 ALA A C 1
ATOM 2048 O O . ALA A 1 264 ? 24.735 6.674 -13.455 1.00 85.75 264 ALA A O 1
ATOM 2049 N N . GLU A 1 265 ? 25.461 5.814 -11.508 1.00 89.31 265 GLU A N 1
ATOM 2050 C CA . GLU A 1 265 ? 26.764 5.365 -12.011 1.00 89.31 265 GLU A CA 1
ATOM 2051 C C . GLU A 1 265 ? 26.606 4.266 -13.064 1.00 89.31 265 GLU A C 1
ATOM 2053 O O . GLU A 1 265 ? 27.173 4.364 -14.154 1.00 89.31 265 GLU A O 1
ATOM 2058 N N . LEU A 1 266 ? 25.771 3.259 -12.790 1.00 80.62 266 LEU A N 1
ATOM 2059 C CA . LEU A 1 266 ? 25.492 2.194 -13.749 1.00 80.62 266 LEU A CA 1
ATOM 2060 C C . LEU A 1 266 ? 24.834 2.732 -15.030 1.00 80.62 266 LEU A C 1
ATOM 2062 O O . LEU A 1 266 ? 25.202 2.321 -16.130 1.00 80.62 266 LEU A O 1
ATOM 2066 N N . ASP A 1 267 ? 23.885 3.662 -14.904 1.00 83.75 267 ASP A N 1
ATOM 2067 C CA . ASP A 1 267 ? 23.219 4.279 -16.058 1.00 83.75 267 ASP A CA 1
ATOM 2068 C C . ASP A 1 267 ? 24.197 5.095 -16.908 1.00 83.75 267 ASP A C 1
ATOM 2070 O O . ASP A 1 267 ? 24.150 5.021 -18.138 1.00 83.75 267 ASP A O 1
ATOM 2074 N N . ALA A 1 268 ? 25.127 5.810 -16.270 1.00 91.19 268 ALA A N 1
ATOM 2075 C CA . ALA A 1 268 ? 26.189 6.530 -16.962 1.00 91.19 268 ALA A CA 1
ATOM 2076 C C . ALA A 1 268 ? 27.131 5.576 -17.718 1.00 91.19 268 ALA A C 1
ATOM 2078 O O . ALA A 1 268 ? 27.409 5.809 -18.895 1.00 91.19 268 ALA A O 1
ATOM 2079 N N . MET A 1 269 ? 27.561 4.476 -17.088 1.00 91.50 269 MET A N 1
ATOM 2080 C CA . MET A 1 269 ? 28.415 3.465 -17.730 1.00 91.50 269 MET A CA 1
ATOM 2081 C C . MET A 1 269 ? 27.754 2.843 -18.965 1.00 91.50 269 MET A C 1
ATOM 2083 O O . MET A 1 269 ? 28.397 2.650 -19.994 1.00 91.50 269 MET A O 1
ATOM 2087 N N . LEU A 1 270 ? 26.458 2.540 -18.886 1.00 81.94 270 LEU A N 1
ATOM 2088 C CA . LEU A 1 270 ? 25.712 1.943 -19.997 1.00 81.94 270 LEU A CA 1
ATOM 2089 C C . LEU A 1 270 ? 25.484 2.922 -21.141 1.00 81.94 270 LEU A C 1
ATOM 2091 O O . LEU A 1 270 ? 25.482 2.527 -22.306 1.00 81.94 270 LEU A O 1
ATOM 2095 N N . GLU A 1 271 ? 25.249 4.189 -20.820 1.00 90.69 271 GLU A N 1
ATOM 2096 C CA . GLU A 1 271 ? 25.124 5.222 -21.836 1.00 90.69 271 GLU A CA 1
ATOM 2097 C C . GLU A 1 271 ? 26.458 5.435 -22.559 1.00 90.69 271 GLU A C 1
ATOM 2099 O O . GLU A 1 271 ? 26.483 5.527 -23.786 1.00 90.69 271 GLU A O 1
ATOM 2104 N N . GLU A 1 272 ? 27.578 5.395 -21.834 1.00 94.44 272 GLU A N 1
ATOM 2105 C CA . GLU A 1 272 ? 28.906 5.397 -22.444 1.00 94.44 272 GLU A CA 1
ATOM 2106 C C . GLU A 1 272 ? 29.114 4.175 -23.352 1.00 94.44 272 GLU A C 1
ATOM 2108 O O . GLU A 1 272 ? 29.523 4.328 -24.506 1.00 94.44 272 GLU A O 1
ATOM 2113 N N . GLU A 1 273 ? 28.768 2.971 -22.888 1.00 92.75 273 GLU A N 1
ATOM 2114 C CA . GLU A 1 273 ? 28.851 1.744 -23.687 1.00 92.75 273 GLU A CA 1
ATOM 2115 C C . GLU A 1 273 ? 28.021 1.864 -24.974 1.00 92.75 273 GLU A C 1
ATOM 2117 O O . GLU A 1 273 ? 28.533 1.615 -26.066 1.00 92.75 273 GLU A O 1
ATOM 2122 N N . ARG A 1 274 ? 26.772 2.343 -24.889 1.00 92.62 274 ARG A N 1
ATOM 2123 C CA . ARG A 1 274 ? 25.909 2.585 -26.061 1.00 92.62 274 ARG A CA 1
ATOM 2124 C C . ARG A 1 274 ? 26.516 3.589 -27.032 1.00 92.62 274 ARG A C 1
ATOM 2126 O O . ARG A 1 274 ? 26.415 3.397 -28.247 1.00 92.62 274 ARG A O 1
ATOM 2133 N N . GLN A 1 275 ? 27.144 4.648 -26.528 1.00 95.25 275 GLN A N 1
ATOM 2134 C CA . GLN A 1 275 ? 27.815 5.648 -27.356 1.00 95.25 275 GLN A CA 1
ATOM 2135 C C . GLN A 1 275 ? 29.041 5.064 -28.062 1.00 95.25 275 GLN A C 1
ATOM 2137 O O . GLN A 1 275 ? 29.238 5.310 -29.258 1.00 95.25 275 GLN A O 1
ATOM 2142 N N . GLN A 1 276 ? 29.838 4.251 -27.365 1.00 94.81 276 GLN A N 1
ATOM 2143 C CA . GLN A 1 276 ? 30.971 3.532 -27.950 1.00 94.81 276 GLN A CA 1
ATOM 2144 C C . GLN A 1 276 ? 30.501 2.558 -29.038 1.00 94.81 276 GLN A C 1
ATOM 2146 O O . GLN A 1 276 ? 31.057 2.537 -30.141 1.00 94.81 276 GLN A O 1
ATOM 2151 N N . ASP A 1 277 ? 29.418 1.833 -28.781 1.00 93.44 277 ASP A N 1
ATOM 2152 C CA . ASP A 1 277 ? 28.797 0.904 -29.718 1.00 93.44 277 ASP A CA 1
ATOM 2153 C C . ASP A 1 277 ? 28.258 1.608 -30.968 1.00 93.44 277 ASP A C 1
ATOM 2155 O O . ASP A 1 277 ? 28.501 1.185 -32.104 1.00 93.44 277 ASP A O 1
ATOM 2159 N N . ALA A 1 278 ? 27.553 2.725 -30.782 1.00 95.00 278 ALA A N 1
ATOM 2160 C CA . ALA A 1 278 ? 27.038 3.549 -31.868 1.00 95.00 278 ALA A CA 1
ATOM 2161 C C . ALA A 1 278 ? 28.180 4.117 -32.723 1.00 95.00 278 ALA A C 1
ATOM 2163 O O . ALA A 1 278 ? 28.123 4.075 -33.959 1.00 95.00 278 ALA A O 1
ATOM 2164 N N . LYS A 1 279 ? 29.259 4.577 -32.081 1.00 97.31 279 LYS A N 1
ATOM 2165 C CA . LYS A 1 279 ? 30.475 5.044 -32.753 1.00 97.31 279 LYS A CA 1
ATOM 2166 C C . LYS A 1 279 ? 31.135 3.920 -33.555 1.00 97.31 279 LYS A C 1
ATOM 2168 O O . LYS A 1 279 ? 31.446 4.121 -34.730 1.00 97.31 279 LYS A O 1
ATOM 2173 N N . ALA A 1 280 ? 31.272 2.728 -32.976 1.00 96.50 280 ALA A N 1
ATOM 2174 C CA . ALA A 1 280 ? 31.833 1.561 -33.651 1.00 96.50 280 ALA A CA 1
ATOM 2175 C C . ALA A 1 280 ? 30.984 1.131 -34.861 1.00 96.50 280 ALA A C 1
ATOM 2177 O O . ALA A 1 280 ? 31.526 0.835 -35.931 1.00 96.50 280 ALA A O 1
ATOM 2178 N N . ARG A 1 281 ? 29.650 1.145 -34.740 1.00 97.06 281 ARG A N 1
ATOM 2179 C CA . ARG A 1 281 ? 28.725 0.868 -35.855 1.00 97.06 281 ARG A CA 1
ATOM 2180 C C . ARG A 1 281 ? 28.859 1.904 -36.973 1.00 97.06 281 ARG A C 1
ATOM 2182 O O . ARG A 1 281 ? 28.954 1.520 -38.140 1.00 97.06 281 ARG A O 1
ATOM 2189 N N . SER A 1 282 ? 28.932 3.190 -36.628 1.00 97.25 282 SER A N 1
ATOM 2190 C CA . SER A 1 282 ? 29.133 4.286 -37.586 1.00 97.25 282 SER A CA 1
ATOM 2191 C C . SER A 1 282 ? 30.465 4.158 -38.336 1.00 97.25 282 SER A C 1
ATOM 2193 O O . SER A 1 282 ? 30.516 4.271 -39.564 1.00 97.25 282 SER A O 1
ATOM 2195 N N . GLU A 1 283 ? 31.549 3.819 -37.633 1.00 97.94 283 GLU A N 1
ATOM 2196 C CA . GLU A 1 283 ? 32.858 3.621 -38.257 1.00 97.94 283 GLU A CA 1
ATOM 2197 C C . GLU A 1 283 ? 32.875 2.408 -39.200 1.00 97.94 283 GLU A C 1
ATOM 2199 O O . GLU A 1 283 ? 33.376 2.504 -40.327 1.00 97.94 283 GLU A O 1
ATOM 2204 N N . ARG A 1 284 ? 32.271 1.282 -38.792 1.00 98.00 284 ARG A N 1
ATOM 2205 C CA . ARG A 1 284 ? 32.104 0.097 -39.653 1.00 98.00 284 ARG A CA 1
ATOM 2206 C C . ARG A 1 284 ? 31.321 0.436 -40.923 1.00 98.00 284 ARG A C 1
ATOM 2208 O O . ARG A 1 284 ? 31.751 0.061 -42.016 1.00 98.00 284 ARG A O 1
ATOM 2215 N N . ALA A 1 285 ? 30.231 1.195 -40.801 1.00 97.56 285 ALA A N 1
ATOM 2216 C CA . ALA A 1 285 ? 29.438 1.649 -41.942 1.00 97.56 285 ALA A CA 1
ATOM 2217 C C . ALA A 1 285 ? 30.253 2.548 -42.891 1.00 97.56 285 ALA A C 1
ATOM 2219 O O . ALA A 1 285 ? 30.245 2.340 -44.109 1.00 97.56 285 ALA A O 1
ATOM 2220 N N . ARG A 1 286 ? 31.036 3.493 -42.350 1.00 98.25 286 ARG A N 1
ATOM 2221 C CA . ARG A 1 286 ? 31.914 4.371 -43.142 1.00 98.25 286 ARG A CA 1
ATOM 2222 C C . ARG A 1 286 ? 32.992 3.585 -43.893 1.00 98.25 286 ARG A C 1
ATOM 2224 O O . ARG A 1 286 ? 33.206 3.827 -45.082 1.00 98.25 286 ARG A O 1
ATOM 2231 N N . ARG A 1 287 ? 33.651 2.623 -43.235 1.00 98.19 287 ARG A N 1
ATOM 2232 C CA . ARG A 1 287 ? 34.652 1.746 -43.873 1.00 98.19 287 ARG A CA 1
ATOM 2233 C C . ARG A 1 287 ? 34.029 0.920 -45.002 1.00 98.19 287 ARG A C 1
ATOM 2235 O O . ARG A 1 287 ? 34.587 0.873 -46.099 1.00 98.19 287 ARG A O 1
ATOM 2242 N N . ALA A 1 288 ? 32.851 0.337 -44.777 1.00 97.62 288 ALA A N 1
ATOM 2243 C CA . ALA A 1 288 ? 32.125 -0.415 -45.801 1.00 97.62 288 ALA A CA 1
ATOM 2244 C C . ALA A 1 288 ? 31.773 0.455 -47.024 1.00 97.62 288 ALA A C 1
ATOM 2246 O O . ALA A 1 288 ? 31.966 0.028 -48.167 1.00 97.62 288 ALA A O 1
ATOM 2247 N N . ALA A 1 289 ? 31.337 1.700 -46.802 1.00 97.62 289 ALA A N 1
ATOM 2248 C CA . ALA A 1 289 ? 31.024 2.646 -47.872 1.00 97.62 289 ALA A CA 1
ATOM 2249 C C . ALA A 1 289 ? 32.257 3.009 -48.723 1.00 97.62 289 ALA A C 1
ATOM 2251 O O . ALA A 1 289 ? 32.170 3.021 -49.956 1.00 97.62 289 ALA A O 1
ATOM 2252 N N . LEU A 1 290 ? 33.414 3.244 -48.090 1.00 98.00 290 LEU A N 1
ATOM 2253 C CA . LEU A 1 290 ? 34.678 3.527 -48.784 1.00 98.00 290 LEU A CA 1
ATOM 2254 C C . LEU A 1 290 ? 35.134 2.347 -49.651 1.00 98.00 290 LEU A C 1
ATOM 2256 O O . LEU A 1 290 ? 35.480 2.535 -50.821 1.00 98.00 290 LEU A O 1
ATOM 2260 N N . ILE A 1 291 ? 35.069 1.124 -49.117 1.00 97.56 291 ILE A N 1
ATOM 2261 C CA . ILE A 1 291 ? 35.386 -0.100 -49.868 1.00 97.56 291 ILE A CA 1
ATOM 2262 C C . ILE A 1 291 ? 34.445 -0.242 -51.074 1.00 97.56 291 ILE A C 1
ATOM 2264 O O . ILE A 1 291 ? 34.897 -0.503 -52.192 1.00 97.56 291 ILE A O 1
ATOM 2268 N N . GLY A 1 292 ? 33.141 -0.023 -50.879 1.00 96.75 292 GLY A N 1
ATOM 2269 C CA . GLY A 1 292 ? 32.148 -0.062 -51.954 1.00 96.75 292 GLY A CA 1
ATOM 2270 C C . GLY A 1 292 ? 32.394 0.987 -53.046 1.00 96.75 292 GLY A C 1
ATOM 2271 O O . GLY A 1 292 ? 32.287 0.686 -54.237 1.00 96.75 292 GLY A O 1
ATOM 2272 N N . ALA A 1 293 ? 32.772 2.211 -52.669 1.00 96.94 293 ALA A N 1
ATOM 2273 C CA . ALA A 1 293 ? 33.128 3.272 -53.610 1.00 96.94 293 ALA A CA 1
ATOM 2274 C C . ALA A 1 293 ? 34.385 2.928 -54.428 1.00 96.94 293 ALA A C 1
ATOM 2276 O O . ALA A 1 293 ? 34.373 3.079 -55.652 1.00 96.94 293 ALA A O 1
ATOM 2277 N N . SER A 1 294 ? 35.427 2.399 -53.778 1.00 96.94 294 SER A N 1
ATOM 2278 C CA . SER A 1 294 ? 36.657 1.959 -54.448 1.00 96.94 294 SER A CA 1
ATOM 2279 C C . SER A 1 294 ? 36.382 0.855 -55.477 1.00 96.94 294 SER A C 1
ATOM 2281 O O . SER A 1 294 ? 36.760 0.986 -56.643 1.00 96.94 294 SER A O 1
ATOM 2283 N N . LYS A 1 295 ? 35.603 -0.173 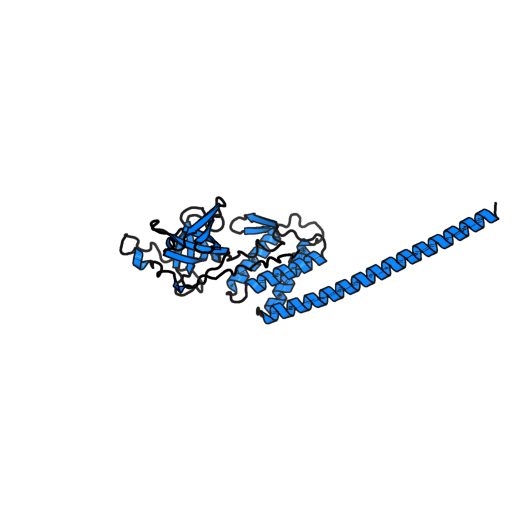-55.102 1.00 97.06 295 LYS A N 1
ATOM 2284 C CA . LYS A 1 295 ? 35.189 -1.253 -56.017 1.00 97.06 295 LYS A CA 1
ATOM 2285 C C . LYS A 1 295 ? 34.419 -0.730 -57.235 1.00 97.06 295 LYS A C 1
ATOM 2287 O O . LYS A 1 295 ? 34.673 -1.171 -58.354 1.00 97.06 295 LYS A O 1
ATOM 2292 N N . ARG A 1 296 ? 33.503 0.231 -57.052 1.00 96.44 296 ARG A N 1
ATOM 2293 C CA . ARG A 1 296 ? 32.767 0.863 -58.166 1.00 96.44 296 ARG A CA 1
ATOM 2294 C C . ARG A 1 296 ? 33.687 1.647 -59.100 1.00 96.44 296 ARG A C 1
ATOM 2296 O O . ARG A 1 296 ? 33.529 1.558 -60.315 1.00 96.44 296 ARG A O 1
ATOM 2303 N N . ARG A 1 297 ? 34.659 2.383 -58.552 1.00 95.94 297 ARG A N 1
ATOM 2304 C CA . ARG A 1 297 ? 35.647 3.126 -59.348 1.00 95.94 297 ARG A CA 1
ATOM 2305 C C . ARG A 1 297 ? 36.548 2.187 -60.151 1.00 95.94 297 ARG A C 1
ATOM 2307 O O . ARG A 1 297 ? 36.817 2.481 -61.308 1.00 95.94 297 ARG A O 1
ATOM 2314 N N . ALA A 1 298 ? 36.963 1.063 -59.567 1.00 95.12 298 ALA A N 1
ATOM 2315 C CA . ALA A 1 298 ? 37.734 0.038 -60.267 1.00 95.12 298 ALA A CA 1
ATOM 2316 C C . ALA A 1 298 ? 36.942 -0.574 -61.434 1.00 95.12 298 ALA A C 1
ATOM 2318 O O . ALA A 1 298 ? 37.452 -0.629 -62.546 1.00 95.12 298 ALA A O 1
ATOM 2319 N N . ARG A 1 299 ? 35.666 -0.932 -61.219 1.00 95.62 299 ARG A N 1
ATOM 2320 C CA . ARG A 1 299 ? 34.788 -1.445 -62.289 1.00 95.62 299 ARG A CA 1
ATOM 2321 C C . ARG A 1 299 ? 34.602 -0.450 -63.435 1.00 95.62 299 ARG A C 1
ATOM 2323 O O . ARG A 1 299 ? 34.677 -0.850 -64.583 1.00 95.62 299 ARG A O 1
ATOM 2330 N N . ARG A 1 300 ? 34.417 0.840 -63.131 1.00 95.25 300 ARG A N 1
ATOM 2331 C CA . ARG A 1 300 ? 34.299 1.901 -64.149 1.00 95.25 300 ARG A CA 1
ATOM 2332 C C . ARG A 1 300 ? 35.569 2.139 -64.963 1.00 95.25 300 ARG A C 1
ATOM 2334 O O . ARG A 1 300 ? 35.467 2.713 -66.029 1.00 95.25 300 ARG A O 1
ATOM 2341 N N . LYS A 1 301 ? 36.746 1.796 -64.433 1.00 94.56 301 LYS A N 1
ATOM 2342 C CA . LYS A 1 301 ? 38.013 1.890 -65.176 1.00 94.56 301 LYS A CA 1
ATOM 2343 C C . LYS A 1 301 ? 38.283 0.661 -66.045 1.00 94.56 301 LYS A C 1
ATOM 2345 O O . LYS A 1 301 ? 39.124 0.740 -66.927 1.00 94.56 301 LYS A O 1
ATOM 2350 N N . ALA A 1 302 ? 37.664 -0.471 -65.715 1.00 92.69 302 ALA A N 1
ATOM 2351 C CA . ALA A 1 302 ? 37.842 -1.734 -66.424 1.00 92.69 302 ALA A CA 1
ATOM 2352 C C . ALA A 1 302 ? 36.827 -1.935 -67.563 1.00 92.69 302 ALA A C 1
ATOM 2354 O O . ALA A 1 302 ? 37.047 -2.798 -68.406 1.00 92.69 302 ALA A O 1
ATOM 2355 N N . ALA A 1 303 ? 35.725 -1.182 -67.542 1.00 90.56 303 ALA A N 1
ATOM 2356 C CA . ALA A 1 303 ? 34.760 -1.063 -68.632 1.00 90.56 303 ALA A CA 1
ATOM 2357 C C . ALA A 1 303 ? 35.152 0.104 -69.541 1.00 90.56 303 ALA A C 1
ATOM 2359 O O . ALA A 1 303 ? 34.948 -0.031 -70.764 1.00 90.56 303 ALA A O 1
#

pLDDT: mean 71.9, std 20.1, range [31.09, 98.25]

Secondary structure (DSSP, 8-state):
--------------PPPGGGSPPP--HHHHTTTS----S------S---TT-EEEE--SSTTTTTS-TT-EEEEETTSPP-TT-EEEEEETT-SSPEEEEEEEEETTEEEEEEETTEEEEEEEGGGEEEEEEEEEEEETTEEEEPP--STTTTSTTEEEEEE-SSSEEEEE---SSHHHHHHHHHHHHHHHHHHTTTS-HHHHHHHHHHHHHHHHHT---TTS---HHHHHHHHHHHHHHHHHHH-S-HHHHHHHHHHHHHHHHHHHHHHHHHHHHHHHHHHHHHHHHHHHHHHHHHHHHHH-

Foldseek 3Di:
DDDDDDDPDDPDQDFDDLPPADPDQDPVNVVVPDPCDPPDFDPQPDDDDPQKGKDQDDDAQAPPQDHHRKIFIWDQPDTDDQLFWKFWDFPPPSGTDTFGFNGDDVQWTWTFTVVVTDIDIDGPVGTNGIITGQWIGDPNDIAGDPSDPPPCVPPQQPDFDDDPNATAGDGDFDQDLVSLLVLLQVVLLVLLVSCVPPDVVNSVVVVVSNVVSLVVPPPDPPDPDGSSVSSVVSNVVNNVQCVVVDSDPVSSVVSVVVVVVVVVVVVVVVVVVVVVVVVVVVVVVVVVVVVVVVVVVVVVVVD